Protein 9BE2 (pdb70)

Secondary structure (DSSP, 8-state):
---EEEEEEEEEEEESSSS-EEE---SSPPP--HHHHHHHHHHHHHHHHS----EEE-TT-TTHHHHHHHTTTSS-HHHHHHHHHHHHHHHHTTSSS---EEEEEEEEEETTEEEEEEEEEEEEEE----SSS----EEEE--SS---EEEEEHHHHTT-SS-S-SEEEPPPSS-TTHHHHHHHHHTEEE---HHHHHHHHHHHHHHHHTTTT--HHHHHHHHHHHHHHHHHHHTTT--EEHHHHHHTT-SSSSS-HHHHHHTTT----SEE---HHHHHTTTB--EEETTEEE--BGGGBTTTEEEETTTTEEEE-S--HHHHHHHHHHHTT--

Sequence (335 aa):
MSLDINQIALHQLIKRDEQNLELVLRDSLLEPTETVVEMVAELHRVYSAKNKAYGLFSEESELAQTLRLQRQGEEDFLAFSRAATGRLRDELAKYPFADGGFVLFCHYRYLAVEYLLVAVLSNLSSMRVNENLDINPTHYLDINHADIVARIDLTEWETNPESTRYLTFLKGRVGRKVADFFMDFLGASEGLNAKAQNRGLLQAVDDFTAEAQLDKAERQNVRQQVYSYCNEQLQAGEEIELKSLSKELAGVSEVSFTEFAAEKGYELEESFPADRSTLRQLTKFAGSGGGLTINFDAMLLGERIFWDPATDTLTIKGTPPNLRDQLQRRTSGGN

InterPro domains:
  IPR007358 Nucleoid-associated protein NdpA [MF_00730] (3-330)
  IPR007358 Nucleoid-associated protein NdpA [NF001557] (1-332)
  IPR007358 Nucleoid-associated protein NdpA [PF04245] (10-324)
  IPR007358 Nucleoid-associated protein NdpA [PTHR38772] (1-331)

Nearest PDB structures (foldseek):
  9be2-assembly1_A-2  TM=1.003E+00  e=6.200E-65  Escherichia coli
  6z4e-assembly1_A  TM=2.410E-01  e=1.766E+00  Escherichia coli
  8t85-assembly1_A  TM=1.966E-01  e=9.026E-01  Escherichia coli
  6od1-assembly1_A  TM=2.017E-01  e=2.335E+00  Escherichia coli 907672
  9fs5-assembly1_A  TM=1.551E-01  e=6.757E+00  Escherichia coli

Structure (mmCIF, N/CA/C/O backbone):
data_9BE2
#
_entry.id   9BE2
#
_cell.length_a   85.124
_cell.length_b   85.124
_cell.length_c   113.797
_cell.angle_alpha   90.00
_cell.angle_beta   90.00
_cell.angle_gamma   90.00
#
_symmetry.space_group_name_H-M   'P 43 2 2'
#
loop_
_atom_site.group_PDB
_atom_site.id
_atom_site.type_symbol
_atom_site.label_atom_id
_atom_site.label_alt_id
_atom_site.label_comp_id
_atom_site.label_asym_id
_atom_site.label_entity_id
_atom_site.label_seq_id
_atom_site.pdbx_PDB_ins_code
_atom_site.Cartn_x
_atom_site.Cartn_y
_atom_site.Cartn_z
_atom_site.occupancy
_atom_site.B_iso_or_equiv
_atom_site.auth_seq_id
_atom_site.auth_comp_id
_atom_site.auth_asym_id
_atom_site.auth_atom_id
_atom_site.pdbx_PDB_model_num
ATOM 1 N N . MET A 1 4 ? -30.480 38.926 20.505 1.00 118.09 1 MET A N 1
ATOM 2 C CA . MET A 1 4 ? -30.003 37.566 20.203 1.00 122.95 1 MET A CA 1
ATOM 3 C C . MET A 1 4 ? -28.634 37.200 20.827 1.00 131.86 1 MET A C 1
ATOM 4 O O . MET A 1 4 ? -28.080 37.946 21.636 1.00 130.13 1 MET A O 1
ATOM 6 N N . SER A 1 5 ? -28.092 36.043 20.423 1.00 133.06 2 SER A N 1
ATOM 7 C CA . SER A 1 5 ? -26.808 35.530 20.896 1.00 127.09 2 SER A CA 1
ATOM 8 C C . SER A 1 5 ? -25.765 35.493 19.779 1.00 126.05 2 SER A C 1
ATOM 9 O O . SER A 1 5 ? -24.853 34.660 19.803 1.00 121.82 2 SER A O 1
ATOM 12 N N . LEU A 1 6 ? -25.871 36.394 18.789 1.00 121.68 3 LEU A N 1
ATOM 13 C CA . LEU A 1 6 ? -24.935 36.441 17.667 1.00 114.50 3 LEU A CA 1
ATOM 14 C C . LEU A 1 6 ? -24.503 37.884 17.426 1.00 115.55 3 LEU A C 1
ATOM 15 O O . LEU A 1 6 ? -25.274 38.812 17.677 1.00 121.83 3 LEU A O 1
ATOM 20 N N . ASP A 1 7 ? -23.262 38.082 16.955 1.00 113.72 4 ASP A N 1
ATOM 21 C CA . ASP A 1 7 ? -22.734 39.423 16.697 1.00 115.20 4 ASP A CA 1
ATOM 22 C C . ASP A 1 7 ? -22.265 39.524 15.249 1.00 112.51 4 ASP A C 1
ATOM 23 O O . ASP A 1 7 ? -21.585 38.632 14.735 1.00 111.12 4 ASP A O 1
ATOM 28 N N . ILE A 1 8 ? -22.609 40.633 14.610 1.00 111.88 5 ILE A N 1
ATOM 29 C CA . ILE A 1 8 ? -22.375 40.849 13.190 1.00 112.09 5 ILE A CA 1
ATOM 30 C C . ILE A 1 8 ? -21.138 41.729 13.055 1.00 117.25 5 ILE A C 1
ATOM 31 O O . ILE A 1 8 ? -21.222 42.954 13.172 1.00 117.79 5 ILE A O 1
ATOM 36 N N . ASN A 1 9 ? -19.991 41.117 12.758 1.00 123.94 6 ASN A N 1
ATOM 37 C CA . ASN A 1 9 ? -18.746 41.863 12.588 1.00 125.21 6 ASN A CA 1
ATOM 38 C C . ASN A 1 9 ? -18.824 42.934 11.517 1.00 127.27 6 ASN A C 1
ATOM 39 O O . ASN A 1 9 ? -18.628 44.121 11.802 1.00 137.12 6 ASN A O 1
ATOM 44 N N . GLN A 1 10 ? -18.994 42.470 10.276 1.00 122.88 7 GLN A N 1
ATOM 45 C CA . GLN A 1 10 ? -19.049 43.329 9.067 1.00 120.83 7 GLN A CA 1
ATOM 46 C C . GLN A 1 10 ? -20.128 42.762 8.145 1.00 123.26 7 GLN A C 1
ATOM 47 O O . GLN A 1 10 ? -20.385 41.564 8.222 1.00 123.86 7 GLN A O 1
ATOM 53 N N . ILE A 1 11 ? -20.700 43.593 7.282 1.00 126.06 8 ILE A N 1
ATOM 54 C CA . ILE A 1 11 ? -21.777 43.164 6.382 1.00 121.96 8 ILE A CA 1
ATOM 55 C C . ILE A 1 11 ? -21.712 43.979 5.089 1.00 121.97 8 ILE A C 1
ATOM 56 O O . ILE A 1 11 ? -21.538 45.204 5.117 1.00 125.16 8 ILE A O 1
ATOM 61 N N . ALA A 1 12 ? -21.833 43.293 3.950 1.00 118.78 9 ALA A N 1
ATOM 62 C CA . ALA A 1 12 ? -21.797 43.948 2.649 1.00 123.07 9 ALA A CA 1
ATOM 63 C C . ALA A 1 12 ? -22.909 43.440 1.744 1.00 123.46 9 ALA A C 1
ATOM 64 O O . ALA A 1 12 ? -23.412 42.320 1.897 1.00 119.74 9 ALA A O 1
ATOM 66 N N . LEU A 1 13 ? -23.240 44.248 0.737 1.00 130.10 10 LEU A N 1
ATOM 67 C CA . LEU A 1 13 ? -24.329 43.854 -0.143 1.00 125.90 10 LEU A CA 1
ATOM 68 C C . LEU A 1 13 ? -24.051 44.323 -1.560 1.00 127.09 10 LEU A C 1
ATOM 69 O O . LEU A 1 13 ? -23.802 45.509 -1.802 1.00 131.22 10 LEU A O 1
ATOM 74 N N . HIS A 1 14 ? -24.088 43.386 -2.489 1.00 121.89 11 HIS A N 1
ATOM 75 C CA . HIS A 1 14 ? -23.885 43.747 -3.872 1.00 126.77 11 HIS A CA 1
ATOM 76 C C . HIS A 1 14 ? -24.957 43.016 -4.682 1.00 125.45 11 HIS A C 1
ATOM 77 O O . HIS A 1 14 ? -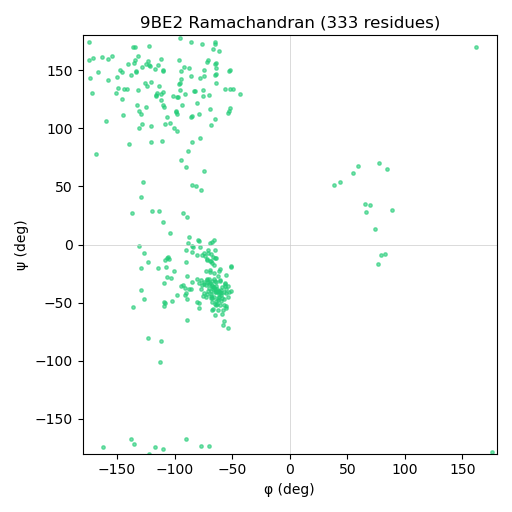25.545 42.026 -4.215 1.00 119.73 11 HIS A O 1
ATOM 84 N N . GLN A 1 15 ? -25.266 43.570 -5.873 1.00 123.07 12 GLN A N 1
ATOM 85 C CA . GLN A 1 15 ? -26.321 43.077 -6.758 1.00 117.86 12 GLN A CA 1
ATOM 86 C C . GLN A 1 15 ? -25.723 42.683 -8.101 1.00 122.84 12 GLN A C 1
ATOM 87 O O . GLN A 1 15 ? -24.852 43.383 -8.632 1.00 123.93 12 GLN A O 1
ATOM 93 N N . LEU A 1 16 ? -26.210 41.571 -8.655 1.00 124.27 13 LEU A N 1
ATOM 94 C CA . LEU A 1 16 ? -26.010 41.208 -10.054 1.00 123.86 13 LEU A CA 1
ATOM 95 C C . LEU A 1 16 ? -27.355 41.248 -10.778 1.00 126.48 13 LEU A C 1
ATOM 96 O O . LEU A 1 16 ? -28.368 40.776 -10.245 1.00 123.21 13 LEU A O 1
ATOM 101 N N . ILE A 1 17 ? -27.369 41.819 -11.982 1.00 130.99 14 ILE A N 1
ATOM 102 C CA . ILE A 1 17 ? -28.577 41.907 -12.797 1.00 133.82 14 ILE A CA 1
ATOM 103 C C . ILE A 1 17 ? -28.224 41.484 -14.215 1.00 132.09 14 ILE A C 1
ATOM 104 O O . ILE A 1 17 ? -27.082 41.633 -14.656 1.00 133.42 14 ILE A O 1
ATOM 109 N N . LYS A 1 18 ? -29.186 40.902 -14.917 1.00 130.62 15 LYS A N 1
ATOM 110 C CA . LYS A 1 18 ? -28.955 40.517 -16.299 1.00 137.85 15 LYS A CA 1
ATOM 111 C C . LYS A 1 18 ? -29.754 41.414 -17.222 1.00 141.88 15 LYS A C 1
ATOM 112 O O . LYS A 1 18 ? -30.940 41.656 -16.992 1.00 142.04 15 LYS A O 1
ATOM 114 N N . ARG A 1 19 ? -29.080 41.934 -18.235 1.00 141.45 16 ARG A N 1
ATOM 115 C CA . ARG A 1 19 ? -29.728 42.733 -19.263 1.00 147.04 16 ARG A CA 1
ATOM 116 C C . ARG A 1 19 ? -30.225 41.877 -20.413 1.00 150.79 16 ARG A C 1
ATOM 117 O O . ARG A 1 19 ? -31.359 42.046 -20.857 1.00 148.39 16 ARG A O 1
ATOM 125 N N . ASP A 1 20 ? -29.400 40.966 -20.906 1.00 151.32 17 ASP A N 1
ATOM 126 C CA . ASP A 1 20 ? -29.864 40.116 -21.975 1.00 150.68 17 ASP A CA 1
ATOM 127 C C . ASP A 1 20 ? -29.722 38.662 -21.538 1.00 149.67 17 ASP A C 1
ATOM 128 O O . ASP A 1 20 ? -30.698 38.065 -21.107 1.00 152.55 17 ASP A O 1
ATOM 133 N N . GLU A 1 21 ? -28.539 38.051 -21.619 1.00 154.92 18 GLU A N 1
ATOM 134 C CA . GLU A 1 21 ? -28.280 36.679 -21.159 1.00 155.45 18 GLU A CA 1
ATOM 135 C C . GLU A 1 21 ? -26.987 36.520 -20.376 1.00 156.67 18 GLU A C 1
ATOM 136 O O . GLU A 1 21 ? -27.022 35.969 -19.269 1.00 153.27 18 GLU A O 1
ATOM 138 N N . GLN A 1 22 ? -25.871 36.965 -20.960 1.00 158.00 19 GLN A N 1
ATOM 139 C CA . GLN A 1 22 ? -24.561 36.894 -20.336 1.00 157.02 19 GLN A CA 1
ATOM 140 C C . GLN A 1 22 ? -24.125 38.266 -19.805 1.00 157.48 19 GLN A C 1
ATOM 141 O O . GLN A 1 22 ? -22.958 38.447 -19.401 1.00 160.58 19 GLN A O 1
ATOM 147 N N . ASN A 1 23 ? -25.055 39.225 -19.806 1.00 153.81 20 ASN A N 1
ATOM 148 C CA . ASN A 1 23 ? -24.795 40.570 -19.332 1.00 150.01 20 ASN A CA 1
ATOM 149 C C . ASN A 1 23 ? -25.223 40.669 -17.869 1.00 147.80 20 ASN A C 1
ATOM 150 O O . ASN A 1 23 ? -26.270 41.256 -17.527 1.00 147.59 20 ASN A O 1
ATOM 155 N N . LEU A 1 24 ? -24.417 40.037 -17.009 1.00 143.86 21 LEU A N 1
ATOM 156 C CA . LEU A 1 24 ? -24.586 40.160 -15.566 1.00 139.63 21 LEU A CA 1
ATOM 157 C C . LEU A 1 24 ? -23.787 41.378 -15.106 1.00 139.08 21 LEU A C 1
ATOM 158 O O . LEU A 1 24 ? -22.637 41.294 -14.673 1.00 136.78 21 LEU A O 1
ATOM 163 N N . GLU A 1 25 ? -24.396 42.543 -15.290 1.00 138.85 22 GLU A N 1
ATOM 164 C CA . GLU A 1 25 ? -23.775 43.780 -14.849 1.00 137.33 22 GLU A CA 1
ATOM 165 C C . GLU A 1 25 ? -23.649 43.759 -13.337 1.00 134.99 22 GLU A C 1
ATOM 166 O O . GLU A 1 25 ? -24.561 43.314 -12.632 1.00 133.69 22 GLU A O 1
ATOM 168 N N . LEU A 1 26 ? -22.510 44.226 -12.835 1.00 135.49 23 LEU A N 1
ATOM 169 C CA . LEU A 1 26 ? -22.281 44.247 -11.397 1.00 133.84 23 LEU A CA 1
ATOM 170 C C . LEU A 1 26 ? -22.724 45.586 -10.818 1.00 134.32 23 LEU A C 1
ATOM 171 O O . LEU A 1 26 ? -22.800 46.598 -11.515 1.00 138.12 23 LEU A O 1
ATOM 176 N N . VAL A 1 27 ? -23.100 45.565 -9.550 1.00 131.91 24 VAL A N 1
ATOM 177 C CA . VAL A 1 27 ? -23.669 46.749 -8.909 1.00 133.96 24 VAL A CA 1
ATOM 178 C C . VAL A 1 27 ? -22.944 47.050 -7.575 1.00 137.73 24 VAL A C 1
ATOM 179 O O . VAL A 1 27 ? -23.584 47.339 -6.555 1.00 135.85 24 VAL A O 1
ATOM 183 N N . LEU A 1 28 ? -21.606 46.906 -7.569 1.00 135.40 25 LEU A N 1
ATOM 184 C CA . LEU A 1 28 ? -20.732 47.046 -6.395 1.00 135.84 25 LEU A CA 1
ATOM 185 C C . LEU A 1 28 ? -21.052 48.244 -5.494 1.00 139.46 25 LEU A C 1
ATOM 186 O O . LEU A 1 28 ? -21.077 49.399 -5.939 1.00 141.66 25 LEU A O 1
ATOM 191 N N . ARG A 1 29 ? -21.180 47.945 -4.190 1.00 146.28 26 ARG A N 1
ATOM 192 C CA . ARG A 1 29 ? -21.706 48.868 -3.184 1.00 140.10 26 ARG A CA 1
ATOM 193 C C . ARG A 1 29 ? -20.704 49.943 -2.805 1.00 140.75 26 ARG A C 1
ATOM 194 O O . ARG A 1 29 ? -19.592 49.638 -2.372 1.00 141.35 26 ARG A O 1
ATOM 196 N N . ASP A 1 30 ? -21.148 51.202 -2.871 1.00 145.83 27 ASP A N 1
ATOM 197 C CA . ASP A 1 30 ? -20.266 52.315 -2.560 1.00 150.02 27 ASP A CA 1
ATOM 198 C C . ASP A 1 30 ? -19.752 52.218 -1.122 1.00 149.26 27 ASP A C 1
ATOM 199 O O . ASP A 1 30 ? -18.705 52.801 -0.804 1.00 152.64 27 ASP A O 1
ATOM 204 N N . SER A 1 31 ? -20.458 51.475 -0.252 1.00 147.28 28 SER A N 1
ATOM 205 C CA . SER A 1 31 ? -20.061 51.280 1.142 1.00 143.00 28 SER A CA 1
ATOM 206 C C . SER A 1 31 ? -20.437 49.881 1.606 1.00 137.87 28 SER A C 1
ATOM 207 O O . SER A 1 31 ? -21.466 49.331 1.194 1.00 134.86 28 SER A O 1
ATOM 210 N N . LEU A 1 32 ? -19.628 49.342 2.523 1.00 137.16 29 LEU A N 1
ATOM 211 C CA . LEU A 1 32 ? -20.091 48.223 3.338 1.00 133.69 29 LEU A CA 1
ATOM 212 C C . LEU A 1 32 ? -21.416 48.605 3.970 1.00 132.39 29 LEU A C 1
ATOM 213 O O . LEU A 1 32 ? -21.488 49.561 4.744 1.00 134.06 29 LEU A O 1
ATOM 218 N N . LEU A 1 33 ? -22.462 47.873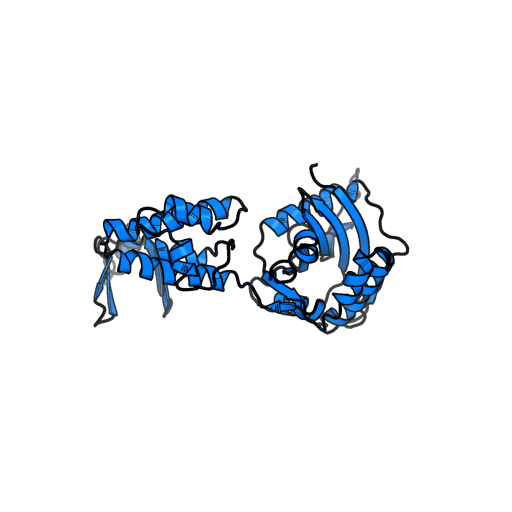 3.630 1.00 133.60 30 LEU A N 1
ATOM 219 C CA . LEU A 1 33 ? -23.725 48.024 4.322 1.00 129.80 30 LEU A CA 1
ATOM 220 C C . LEU A 1 33 ? -23.497 47.985 5.817 1.00 126.65 30 LEU A C 1
ATOM 221 O O . LEU A 1 33 ? -22.745 47.141 6.304 1.00 125.17 30 LEU A O 1
ATOM 226 N N . GLU A 1 34 ? -24.105 48.928 6.542 1.00 131.56 31 GLU A N 1
ATOM 227 C CA . GLU A 1 34 ? -23.893 48.955 7.984 1.00 136.06 31 GLU A CA 1
ATOM 228 C C . GLU A 1 34 ? -24.617 47.780 8.637 1.00 128.74 31 GLU A C 1
ATOM 229 O O . GLU A 1 34 ? -25.546 47.215 8.051 1.00 127.38 31 GLU A O 1
ATOM 235 N N . PRO A 1 35 ? -24.180 47.370 9.842 1.00 124.32 32 PRO A N 1
ATOM 236 C CA . PRO A 1 35 ? -24.906 46.317 10.573 1.00 125.94 32 PRO A CA 1
ATOM 237 C C . PRO A 1 35 ? -26.218 46.804 11.184 1.00 125.14 32 PRO A C 1
ATOM 238 O O . PRO A 1 35 ? -26.386 46.767 12.406 1.00 122.04 32 PRO A O 1
ATOM 242 N N . THR A 1 36 ? -27.167 47.215 10.345 1.00 125.97 33 THR A N 1
ATOM 243 C CA . THR A 1 36 ? -28.428 47.783 10.794 1.00 124.35 33 THR A CA 1
ATOM 244 C C . THR A 1 36 ? -29.230 46.726 11.559 1.00 119.74 33 THR A C 1
ATOM 245 O O . THR A 1 36 ? -28.806 45.573 11.725 1.00 116.61 33 THR A O 1
ATOM 249 N N . GLU A 1 37 ? -30.355 47.159 12.119 1.00 120.34 34 GLU A N 1
ATOM 250 C CA . GLU A 1 37 ? -31.189 46.222 12.850 1.00 121.02 34 GLU A CA 1
ATOM 251 C C . GLU A 1 37 ? -31.936 45.304 11.911 1.00 118.19 34 GLU A C 1
ATOM 252 O O . GLU A 1 37 ? -32.185 44.142 12.241 1.00 113.80 34 GLU A O 1
ATOM 258 N N . THR A 1 38 ? -32.294 45.815 10.736 1.00 123.98 35 THR A N 1
ATOM 259 C CA . THR A 1 38 ? -33.036 45.032 9.752 1.00 126.75 35 THR A CA 1
ATOM 260 C C . THR A 1 38 ? -32.226 43.863 9.196 1.00 121.63 35 THR A C 1
ATOM 261 O O . THR A 1 38 ? -32.802 42.841 8.798 1.00 121.02 35 THR A O 1
ATOM 265 N N . VAL A 1 39 ? -30.899 44.018 9.135 1.00 121.97 36 VAL A N 1
ATOM 266 C CA . VAL A 1 39 ? -29.967 42.947 8.783 1.00 114.67 36 VAL A CA 1
ATOM 267 C C . VAL A 1 39 ? -29.982 41.846 9.832 1.00 115.47 36 VAL A C 1
ATOM 268 O O . VAL A 1 39 ? -29.740 40.668 9.515 1.00 110.38 36 VAL A O 1
ATOM 272 N N . VAL A 1 40 ? -30.237 42.204 11.095 1.00 114.92 37 VAL A N 1
ATOM 273 C CA . VAL A 1 40 ? -30.041 41.252 12.177 1.00 111.85 37 VAL A CA 1
ATOM 274 C C . VAL A 1 40 ? -30.890 40.010 11.938 1.00 117.62 37 VAL A C 1
ATOM 275 O O . VAL A 1 40 ? -30.377 38.948 11.558 1.00 119.36 37 VAL A O 1
ATOM 279 N N . GLU A 1 41 ? -32.213 40.159 12.040 1.00 118.13 38 GLU A N 1
ATOM 280 C CA . GLU A 1 41 ? -33.096 39.002 11.926 1.00 118.78 38 GLU A CA 1
ATOM 281 C C . GLU A 1 41 ? -32.993 38.320 10.565 1.00 116.74 38 GLU A C 1
ATOM 282 O O . GLU A 1 41 ? -33.337 37.138 10.452 1.00 117.66 38 GLU A O 1
ATOM 288 N N . MET A 1 42 ? -32.543 39.032 9.529 1.00 115.23 39 MET A N 1
ATOM 289 C CA . MET A 1 42 ? -32.282 38.391 8.242 1.00 114.15 39 MET A CA 1
ATOM 290 C C . MET A 1 42 ? -31.155 37.372 8.328 1.00 111.92 39 MET A C 1
ATOM 291 O O . MET A 1 42 ? -31.344 36.200 7.982 1.00 113.56 39 MET A O 1
ATOM 296 N N . VAL A 1 43 ? -29.950 37.824 8.704 1.00 108.46 40 VAL A N 1
ATOM 297 C CA . VAL A 1 43 ? -28.799 36.920 8.807 1.00 107.76 40 VAL A CA 1
ATOM 298 C C . VAL A 1 43 ? -29.016 35.876 9.894 1.00 108.02 40 VAL A C 1
ATOM 299 O O . VAL A 1 43 ? -28.525 34.738 9.788 1.00 108.07 40 VAL A O 1
ATOM 303 N N . ALA A 1 44 ? -29.739 36.243 10.955 1.00 105.41 41 ALA A N 1
ATOM 304 C CA . ALA A 1 44 ? -30.095 35.280 11.990 1.00 108.21 41 ALA A CA 1
ATOM 305 C C . ALA A 1 44 ? -30.917 34.130 11.417 1.00 112.41 41 ALA A C 1
ATOM 306 O O . ALA A 1 44 ? -30.718 32.963 11.784 1.00 111.63 41 ALA A O 1
ATOM 308 N N . GLU A 1 45 ? -31.874 34.441 10.531 1.00 113.42 42 GLU A N 1
ATOM 309 C CA . GLU A 1 45 ? -32.647 33.370 9.907 1.00 112.91 42 GLU A CA 1
ATOM 310 C C . GLU A 1 45 ? -31.792 32.543 8.950 1.00 110.53 42 GLU A C 1
ATOM 311 O O . GLU A 1 45 ? -31.971 31.320 8.856 1.00 113.43 42 GLU A O 1
ATOM 317 N N . LEU A 1 46 ? -30.826 33.183 8.284 1.00 104.84 43 LEU A N 1
ATOM 318 C CA . LEU A 1 46 ? -29.897 32.468 7.414 1.00 102.74 43 LEU A CA 1
ATOM 319 C C . LEU A 1 46 ? -29.100 31.402 8.165 1.00 102.81 43 LEU A C 1
ATOM 320 O O . LEU A 1 46 ? -29.027 30.245 7.729 1.00 102.70 43 LEU A O 1
ATOM 325 N N . HIS A 1 47 ? -28.530 31.757 9.309 1.00 105.18 44 HIS A N 1
ATOM 326 C CA . HIS A 1 47 ? -27.706 30.811 10.048 1.00 106.58 44 HIS A CA 1
ATOM 327 C C . HIS A 1 47 ? -28.502 29.639 10.616 1.00 104.62 44 HIS A C 1
ATOM 328 O O . HIS A 1 47 ? -27.977 28.517 10.667 1.00 102.98 44 HIS A O 1
ATOM 335 N N . ARG A 1 48 ? -29.743 29.860 11.053 1.00 101.93 45 ARG A N 1
ATOM 336 C CA . ARG A 1 48 ? -30.535 28.730 11.521 1.00 105.37 45 ARG A CA 1
ATOM 337 C C . ARG A 1 48 ? -30.744 27.745 10.385 1.00 106.02 45 ARG A C 1
ATOM 338 O O . ARG A 1 48 ? -30.496 26.534 10.519 1.00 103.96 45 ARG A O 1
ATOM 346 N N . VAL A 1 49 ? -31.138 28.275 9.230 1.00 106.87 46 VAL A N 1
ATOM 347 C CA . VAL A 1 49 ? -31.587 27.432 8.139 1.00 106.56 46 VAL A CA 1
ATOM 348 C C . VAL A 1 49 ? -30.430 26.625 7.586 1.00 105.74 46 VAL A C 1
ATOM 349 O O . VAL A 1 49 ? -30.559 25.418 7.332 1.00 107.06 46 VAL A O 1
ATOM 353 N N . TYR A 1 50 ? -29.278 27.277 7.388 1.00 103.37 47 TYR A N 1
ATOM 354 C CA . TYR A 1 50 ? -28.108 26.538 6.944 1.00 101.11 47 TYR A CA 1
ATOM 355 C C . TYR A 1 50 ? -27.753 25.444 7.957 1.00 107.36 47 TYR A C 1
ATOM 356 O O . TYR A 1 50 ? -27.508 24.283 7.586 1.00 105.29 47 TYR A O 1
ATOM 365 N N . SER A 1 51 ? -27.790 25.781 9.251 1.00 105.95 48 SER A N 1
ATOM 366 C CA . SER A 1 51 ? -27.361 24.856 10.286 1.00 103.39 48 SER A CA 1
ATOM 367 C C . SER A 1 51 ? -28.274 23.655 10.396 1.00 104.84 48 SER A C 1
ATOM 368 O O . SER A 1 51 ? -27.931 22.700 11.100 1.00 111.99 48 SER A O 1
ATOM 371 N N . ALA A 1 52 ? -29.420 23.687 9.726 1.00 104.18 49 ALA A N 1
ATOM 372 C CA . ALA A 1 52 ? -30.225 22.489 9.559 1.00 109.59 49 ALA A CA 1
ATOM 373 C C . ALA A 1 52 ? -29.875 21.722 8.278 1.00 110.27 49 ALA A C 1
ATOM 374 O O . ALA A 1 52 ? -29.733 20.492 8.318 1.00 107.78 49 ALA A O 1
ATOM 376 N N . LYS A 1 53 ? -29.688 22.425 7.154 1.00 110.15 50 LYS A N 1
ATOM 377 C CA . LYS A 1 53 ? -29.539 21.786 5.847 1.00 108.25 50 LYS A CA 1
ATOM 378 C C . LYS A 1 53 ? -28.285 20.923 5.751 1.00 110.86 50 LYS A C 1
ATOM 379 O O . LYS A 1 53 ? -27.270 21.174 6.410 1.00 114.23 50 LYS A O 1
ATOM 385 N N . ASN A 1 54 ? -28.357 19.899 4.893 1.00 105.03 51 ASN A N 1
ATOM 386 C CA . ASN A 1 54 ? -27.161 19.098 4.650 1.00 104.55 51 ASN A CA 1
ATOM 387 C C . ASN A 1 54 ? -26.088 19.955 3.998 1.00 105.33 51 ASN A C 1
ATOM 388 O O . ASN A 1 54 ? -26.368 21.000 3.402 1.00 106.79 51 ASN A O 1
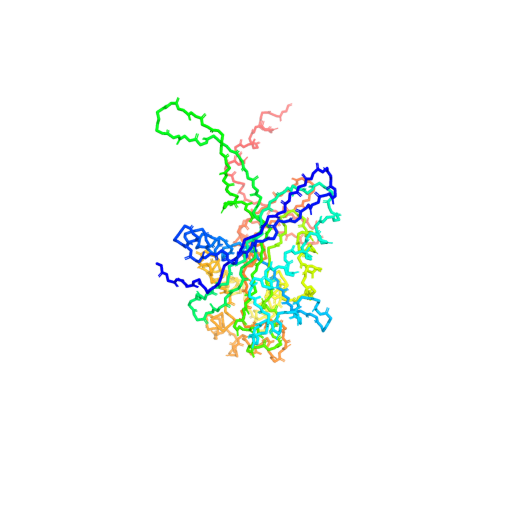ATOM 393 N N . LYS A 1 55 ? -24.832 19.546 4.155 1.00 104.10 52 LYS A N 1
ATOM 394 C CA . LYS A 1 55 ? -23.745 20.403 3.674 1.00 104.30 52 LYS A CA 1
ATOM 395 C C . LYS A 1 55 ? -22.709 19.547 2.928 1.00 103.27 52 LYS A C 1
ATOM 396 O O . LYS A 1 55 ? -22.901 18.348 2.683 1.00 102.10 52 LYS A O 1
ATOM 402 N N . ALA A 1 56 ? -21.584 20.168 2.587 1.00 104.58 53 ALA A N 1
ATOM 403 C CA . ALA A 1 56 ? -20.449 19.450 2.029 1.00 105.94 53 ALA A CA 1
ATOM 404 C C . ALA A 1 56 ? -19.173 19.957 2.703 1.00 106.94 53 ALA A C 1
ATOM 405 O O . ALA A 1 56 ? -19.191 20.940 3.464 1.00 102.21 53 ALA A O 1
ATOM 407 N N . TYR A 1 57 ? -18.058 19.252 2.450 1.00 106.89 54 TYR A N 1
ATOM 408 C CA . TYR A 1 57 ? -16.860 19.540 3.212 1.00 108.58 54 TYR A CA 1
ATOM 409 C C . TYR A 1 57 ? -15.629 19.310 2.358 1.00 115.97 54 TYR A C 1
ATOM 410 O O . TYR A 1 57 ? -15.597 18.457 1.471 1.00 119.73 54 TYR A O 1
ATOM 419 N N . GLY A 1 58 ? -14.606 20.083 2.673 1.00 127.90 55 GLY A N 1
ATOM 420 C CA . GLY A 1 58 ? -13.358 20.026 1.953 1.00 130.04 55 GLY A CA 1
ATOM 421 C C . GLY A 1 58 ? -12.437 21.095 2.482 1.00 130.07 55 GLY A C 1
ATOM 422 O O . GLY A 1 58 ? -12.776 21.827 3.413 1.00 128.73 55 GLY A O 1
ATOM 423 N N . LEU A 1 59 ? -11.263 21.171 1.876 1.00 127.28 56 LEU A N 1
ATOM 424 C CA . LEU A 1 59 ? -10.273 22.173 2.215 1.00 126.84 56 LEU A CA 1
ATOM 425 C C . LEU A 1 59 ? -9.791 22.802 0.922 1.00 131.60 56 LEU A C 1
ATOM 426 O O . LEU A 1 59 ? -9.994 22.251 -0.162 1.00 134.65 56 LEU A O 1
ATOM 431 N N . PHE A 1 60 ? -9.175 23.978 1.044 1.00 131.92 57 PHE A N 1
ATOM 432 C CA . PHE A 1 60 ? -8.744 24.766 -0.111 1.00 130.83 57 PHE A CA 1
ATOM 433 C C . PHE A 1 60 ? -7.571 24.094 -0.832 1.00 137.25 57 PHE A C 1
ATOM 434 O O . PHE A 1 60 ? -7.161 22.975 -0.514 1.00 141.03 57 PHE A O 1
ATOM 442 N N . SER A 1 61 ? -7.014 24.808 -1.812 1.00 145.08 58 SER A N 1
ATOM 443 C CA . SER A 1 61 ? -5.854 24.360 -2.572 1.00 149.37 58 SER A CA 1
ATOM 444 C C . SER A 1 61 ? -4.706 25.363 -2.481 1.00 149.18 58 SER A C 1
ATOM 445 O O . SER A 1 61 ? -4.908 26.558 -2.251 1.00 147.90 58 SER A O 1
ATOM 448 N N . GLU A 1 62 ? -3.488 24.863 -2.731 1.00 152.68 59 GLU A N 1
ATOM 449 C CA . GLU A 1 62 ? -2.315 25.733 -2.757 1.00 156.52 59 GLU A CA 1
ATOM 450 C C . GLU A 1 62 ? -2.522 26.856 -3.760 1.00 155.09 59 GLU A C 1
ATOM 451 O O . GLU A 1 62 ? -2.085 27.993 -3.538 1.00 157.42 59 GLU A O 1
ATOM 453 N N . GLU A 1 63 ? -3.249 26.551 -4.835 1.00 152.28 60 GLU A N 1
ATOM 454 C CA . GLU A 1 63 ? -3.662 27.489 -5.869 1.00 156.58 60 GLU A CA 1
ATOM 455 C C . GLU A 1 63 ? -5.035 28.082 -5.585 1.00 151.66 60 GLU A C 1
ATOM 456 O O . GLU A 1 63 ? -5.758 28.443 -6.514 1.00 153.60 60 GLU A O 1
ATOM 458 N N . SER A 1 64 ? -5.435 28.160 -4.333 1.00 147.40 61 SER A N 1
ATOM 459 C CA . SER A 1 64 ? -6.790 28.606 -4.046 1.00 143.91 61 SER A CA 1
ATOM 460 C C . SER A 1 64 ? -6.886 30.073 -4.415 1.00 148.30 61 SER A C 1
ATOM 461 O O . SER A 1 64 ? -6.380 30.932 -3.690 1.00 149.14 61 SER A O 1
ATOM 464 N N . GLU A 1 65 ? -7.512 30.366 -5.563 1.00 148.22 62 GLU A N 1
ATOM 465 C CA . GLU A 1 65 ? -7.528 31.734 -6.079 1.00 147.55 62 GLU A CA 1
ATOM 466 C C . GLU A 1 65 ? -8.403 32.665 -5.265 1.00 143.70 62 GLU A C 1
ATOM 467 O O . GLU A 1 65 ? -8.418 33.878 -5.526 1.00 140.79 62 GLU A O 1
ATOM 473 N N . LEU A 1 66 ? -9.110 32.166 -4.265 1.00 140.41 63 LEU A N 1
ATOM 474 C CA . LEU A 1 66 ? -9.775 33.103 -3.394 1.00 138.16 63 LEU A CA 1
ATOM 475 C C . LEU A 1 66 ? -9.194 33.052 -1.991 1.00 135.42 63 LEU A C 1
ATOM 476 O O . LEU A 1 66 ? -9.294 34.042 -1.253 1.00 131.96 63 LEU A O 1
ATOM 481 N N . ALA A 1 67 ? -8.520 31.953 -1.640 1.00 131.72 64 ALA A N 1
ATOM 482 C CA . ALA A 1 67 ? -7.957 31.814 -0.305 1.00 132.13 64 ALA A CA 1
ATOM 483 C C . ALA A 1 67 ? -6.892 32.852 -0.045 1.00 138.17 64 ALA A C 1
ATOM 484 O O . ALA A 1 67 ? -6.943 33.561 0.964 1.00 141.14 64 ALA A O 1
ATOM 486 N N . GLN A 1 68 ? -5.921 32.962 -0.946 1.00 142.65 65 GLN A N 1
ATOM 487 C CA . GLN A 1 68 ? -4.816 33.870 -0.688 1.00 146.22 65 GLN A CA 1
ATOM 488 C C . GLN A 1 68 ? -5.221 35.335 -0.867 1.00 145.20 65 GLN A C 1
ATOM 489 O O . GLN A 1 68 ? -4.446 36.225 -0.495 1.00 149.55 65 GLN A O 1
ATOM 495 N N . THR A 1 69 ? -6.436 35.605 -1.370 1.00 141.02 66 THR A N 1
ATOM 496 C CA . THR A 1 69 ? -6.998 36.954 -1.323 1.00 141.60 66 THR A CA 1
ATOM 497 C C . THR A 1 69 ? -7.601 37.260 0.050 1.00 148.38 66 THR A C 1
ATOM 498 O O . THR A 1 69 ? -7.632 38.426 0.469 1.00 148.71 66 THR A O 1
ATOM 502 N N . LEU A 1 70 ? -8.101 36.222 0.750 1.00 148.39 67 LEU A N 1
ATOM 503 C CA . LEU A 1 70 ? -8.576 36.308 2.134 1.00 143.35 67 LEU A CA 1
ATOM 504 C C . LEU A 1 70 ? -7.467 36.088 3.164 1.00 145.03 67 LEU A C 1
ATOM 505 O O . LEU A 1 70 ? -7.462 36.763 4.204 1.00 141.90 67 LEU A O 1
ATOM 510 N N . ARG A 1 71 ? -6.529 35.161 2.895 1.00 146.85 68 ARG A N 1
ATOM 511 C CA . ARG A 1 71 ? -5.376 34.938 3.763 1.00 144.97 68 ARG A CA 1
ATOM 512 C C . ARG A 1 71 ? -4.651 36.241 4.062 1.00 150.70 68 ARG A C 1
ATOM 513 O O . ARG A 1 71 ? -3.895 36.310 5.035 1.00 153.63 68 ARG A O 1
ATOM 521 N N . LEU A 1 72 ? -4.871 37.273 3.247 1.00 152.02 69 LEU A N 1
ATOM 522 C CA . LEU A 1 72 ? -4.356 38.619 3.464 1.00 158.69 69 LEU A CA 1
ATOM 523 C C . LEU A 1 72 ? -5.418 39.580 4.000 1.00 155.63 69 LEU A C 1
ATOM 524 O O . LEU A 1 72 ? -5.083 40.519 4.736 1.00 153.57 69 LEU A O 1
ATOM 529 N N . GLN A 1 73 ? -6.694 39.353 3.665 1.00 149.76 70 GLN A N 1
ATOM 530 C CA . GLN A 1 73 ? -7.774 40.162 4.223 1.00 148.10 70 GLN A CA 1
ATOM 531 C C . GLN A 1 73 ? -7.867 39.971 5.737 1.00 148.08 70 GLN A C 1
ATOM 532 O O . GLN A 1 73 ? -8.034 40.942 6.492 1.00 145.75 70 GLN A O 1
ATOM 538 N N . ARG A 1 74 ? -7.713 38.727 6.201 1.00 146.48 71 ARG A N 1
ATOM 539 C CA . ARG A 1 74 ? -7.783 38.416 7.624 1.00 146.22 71 ARG A CA 1
ATOM 540 C C . ARG A 1 74 ? -6.622 39.009 8.409 1.00 145.37 71 ARG A C 1
ATOM 541 O O . ARG A 1 74 ? -6.681 39.054 9.646 1.00 145.38 71 ARG A O 1
ATOM 549 N N . GLN A 1 75 ? -5.563 39.424 7.715 1.00 149.66 72 GLN A N 1
ATOM 550 C CA . GLN A 1 75 ? -4.423 40.092 8.322 1.00 157.36 72 GLN A CA 1
ATOM 551 C C . GLN A 1 75 ? -4.646 41.590 8.469 1.00 161.43 72 GLN A C 1
ATOM 552 O O . GLN A 1 75 ? -3.797 42.272 9.057 1.00 167.47 72 GLN A O 1
ATOM 558 N N . GLY A 1 76 ? -5.745 42.113 7.925 1.00 157.68 73 GLY A N 1
ATOM 559 C CA . GLY A 1 76 ? -6.042 43.523 8.021 1.00 157.91 73 GLY A CA 1
ATOM 560 C C . GLY A 1 76 ? -5.467 44.359 6.908 1.00 158.86 73 GLY A C 1
ATOM 561 O O . GLY A 1 76 ? -5.138 45.528 7.138 1.00 162.84 73 GLY A O 1
ATOM 562 N N . GLU A 1 77 ? -5.313 43.786 5.711 1.00 160.60 74 GLU A N 1
ATOM 563 C CA . GLU A 1 77 ? -4.751 44.446 4.526 1.00 168.88 74 GLU A CA 1
ATOM 564 C C . GLU A 1 77 ? -5.810 44.877 3.513 1.00 161.11 74 GLU A C 1
ATOM 565 O O . GLU A 1 77 ? -5.785 46.019 3.031 1.00 163.48 74 GLU A O 1
ATOM 571 N N . GLU A 1 78 ? -6.720 43.974 3.162 1.00 155.31 75 GLU A N 1
ATOM 572 C CA . GLU A 1 78 ? -7.849 44.291 2.304 1.00 153.85 75 GLU A CA 1
ATOM 573 C C . GLU A 1 78 ? -9.045 44.604 3.193 1.00 150.77 75 GLU A C 1
ATOM 574 O O . GLU A 1 78 ? -9.311 43.885 4.167 1.00 146.68 75 GLU A O 1
ATOM 576 N N . ASP A 1 79 ? -9.733 45.700 2.879 1.00 150.05 76 ASP A N 1
ATOM 577 C CA . ASP A 1 79 ? -10.973 46.029 3.564 1.00 147.01 76 ASP A CA 1
ATOM 578 C C . ASP A 1 79 ? -12.039 44.974 3.259 1.00 142.23 76 ASP A C 1
ATOM 579 O O . ASP A 1 79 ? -12.007 44.295 2.220 1.00 140.99 76 ASP A O 1
ATOM 584 N N . PHE A 1 80 ? -13.013 44.851 4.168 1.00 138.26 77 PHE A N 1
ATOM 585 C CA . PHE A 1 80 ? -14.135 43.966 3.883 1.00 133.36 77 PHE A CA 1
ATOM 586 C C . PHE A 1 80 ? -14.842 44.407 2.607 1.00 133.33 77 PHE A C 1
ATOM 587 O O . PHE A 1 80 ? -15.053 43.600 1.696 1.00 131.50 77 PHE A O 1
ATOM 595 N N . LEU A 1 81 ? -15.107 45.709 2.479 1.00 136.14 78 LEU A N 1
ATOM 596 C CA . LEU A 1 81 ? -15.620 46.241 1.225 1.00 137.06 78 LEU A CA 1
ATOM 597 C C . LEU A 1 81 ? -14.667 45.922 0.090 1.00 139.14 78 LEU A C 1
ATOM 598 O O . LEU A 1 81 ? -15.077 45.422 -0.963 1.00 137.60 78 LEU A O 1
ATOM 603 N N . ALA A 1 82 ? -13.374 46.159 0.310 1.00 142.80 79 ALA A N 1
ATOM 604 C CA . ALA A 1 82 ? -12.380 45.832 -0.703 1.00 145.26 79 ALA A CA 1
ATOM 605 C C . ALA A 1 82 ? -12.355 44.333 -0.978 1.00 141.64 79 ALA A C 1
ATOM 606 O O . ALA A 1 82 ? -12.000 43.901 -2.083 1.00 142.44 79 ALA A O 1
ATOM 608 N N . PHE A 1 83 ? -12.739 43.527 0.002 1.00 137.87 80 PHE A N 1
ATOM 609 C CA . PHE A 1 83 ? -12.832 42.098 -0.247 1.00 135.19 80 PHE A CA 1
ATOM 610 C C . PHE A 1 83 ? -14.228 41.648 -0.691 1.00 132.12 80 PHE A C 1
ATOM 611 O O . PHE A 1 83 ? -14.349 40.713 -1.495 1.00 128.14 80 PHE A O 1
ATOM 619 N N . SER A 1 84 ? -15.295 42.271 -0.175 1.00 130.49 81 SER A N 1
ATOM 620 C CA . SER A 1 84 ? -16.622 42.018 -0.721 1.00 125.36 81 SER A CA 1
ATOM 621 C C . SER A 1 84 ? -16.767 42.567 -2.129 1.00 128.11 81 SER A C 1
ATOM 622 O O . SER A 1 84 ? -17.748 42.228 -2.792 1.00 129.23 81 SER A O 1
ATOM 625 N N . ARG A 1 85 ? -15.837 43.425 -2.579 1.00 132.01 82 ARG A N 1
ATOM 626 C CA . ARG A 1 85 ? -15.776 43.851 -3.976 1.00 134.52 82 ARG A CA 1
ATOM 627 C C . ARG A 1 85 ? -15.134 42.795 -4.880 1.00 134.29 82 ARG A C 1
ATOM 628 O O . ARG A 1 85 ? -15.711 42.410 -5.903 1.00 133.09 82 ARG A O 1
ATOM 636 N N . ALA A 1 86 ? -13.916 42.344 -4.537 1.00 135.84 83 ALA A N 1
ATOM 637 C CA . ALA A 1 86 ? -13.202 41.383 -5.384 1.00 136.29 83 ALA A CA 1
ATOM 638 C C . ALA A 1 86 ? -13.849 40.010 -5.359 1.00 133.00 83 ALA A C 1
ATOM 639 O O . ALA A 1 86 ? -13.730 39.253 -6.330 1.00 132.86 83 ALA A O 1
ATOM 641 N N . ALA A 1 87 ? -14.492 39.654 -4.248 1.00 129.47 84 ALA A N 1
ATOM 642 C CA . ALA A 1 87 ? -15.258 38.418 -4.218 1.00 123.18 84 ALA A CA 1
ATOM 643 C C . ALA A 1 87 ? -16.473 38.513 -5.135 1.00 125.31 84 ALA A C 1
ATOM 644 O O . ALA A 1 87 ? -16.666 37.657 -6.000 1.00 126.78 84 ALA A O 1
ATOM 646 N N . THR A 1 88 ? -17.256 39.594 -5.023 1.00 125.79 85 THR A N 1
ATOM 647 C CA . THR A 1 88 ? -18.509 39.697 -5.776 1.00 125.49 85 THR A CA 1
ATOM 648 C C . THR A 1 88 ? -18.279 39.796 -7.292 1.00 126.93 85 THR A C 1
ATOM 649 O O . THR A 1 88 ? -19.066 39.259 -8.083 1.00 123.98 85 THR A O 1
ATOM 653 N N . GLY A 1 89 ? -17.227 40.489 -7.726 1.00 133.84 86 GLY A N 1
ATOM 654 C CA . GLY A 1 89 ? -16.948 40.543 -9.152 1.00 135.03 86 GLY A CA 1
ATOM 655 C C . GLY A 1 89 ? -16.586 39.188 -9.726 1.00 135.39 86 GLY A C 1
ATOM 656 O O . GLY A 1 89 ? -17.176 38.749 -10.715 1.00 138.38 86 GLY A O 1
ATOM 657 N N . ARG A 1 90 ? -15.622 38.490 -9.093 1.00 135.29 87 ARG A N 1
ATOM 658 C CA . ARG A 1 90 ? -15.253 37.149 -9.547 1.00 138.73 87 ARG A CA 1
ATOM 659 C C . ARG A 1 90 ? -16.363 36.138 -9.325 1.00 128.57 87 ARG A C 1
ATOM 660 O O . ARG A 1 90 ? -16.179 34.950 -9.621 1.00 126.96 87 ARG A O 1
ATOM 668 N N . LEU A 1 91 ? -17.498 36.582 -8.808 1.00 124.70 88 LEU A N 1
ATOM 669 C CA . LEU A 1 91 ? -18.646 35.705 -8.740 1.00 128.38 88 LEU A CA 1
ATOM 670 C C . LEU A 1 91 ? -19.315 35.628 -10.095 1.00 131.18 88 LEU A C 1
ATOM 671 O O . LEU A 1 91 ? -19.585 34.535 -10.605 1.00 135.38 88 LEU A O 1
ATOM 676 N N . ARG A 1 92 ? -19.596 36.787 -10.687 1.00 128.67 89 ARG A N 1
ATOM 677 C CA . ARG A 1 92 ? -20.240 36.779 -11.985 1.00 133.17 89 ARG A CA 1
ATOM 678 C C . ARG A 1 92 ? -19.434 35.952 -12.976 1.00 138.60 89 ARG A C 1
ATOM 679 O O . ARG A 1 92 ? -19.989 35.132 -13.717 1.00 139.01 89 ARG A O 1
ATOM 687 N N . ASP A 1 93 ? -18.108 36.090 -12.938 1.00 148.76 90 ASP A N 1
ATOM 688 C CA . ASP A 1 93 ? -17.261 35.366 -13.878 1.00 151.68 90 ASP A CA 1
ATOM 689 C C . ASP A 1 93 ? -17.350 33.849 -13.690 1.00 149.13 90 ASP A C 1
ATOM 690 O O . ASP A 1 93 ? -16.864 33.098 -14.544 1.00 150.35 90 ASP A O 1
ATOM 695 N N . GLU A 1 94 ? -17.953 33.385 -12.597 1.00 130.53 91 GLU A N 1
ATOM 696 C CA . GLU A 1 94 ? -18.176 31.961 -12.381 1.00 135.31 91 GLU A CA 1
ATOM 697 C C . GLU A 1 94 ? -19.641 31.538 -12.555 1.00 136.76 91 GLU A C 1
ATOM 698 O O . GLU A 1 94 ? -19.927 30.330 -12.606 1.00 136.29 91 GLU A O 1
ATOM 704 N N . LEU A 1 95 ? -20.572 32.498 -12.643 1.00 133.77 92 LEU A N 1
ATOM 705 C CA . LEU A 1 95 ? -21.985 32.249 -12.925 1.00 129.15 92 LEU A CA 1
ATOM 706 C C . LEU A 1 95 ? -22.386 32.654 -14.337 1.00 130.73 92 LEU A C 1
ATOM 707 O O . LEU A 1 95 ? -23.314 32.068 -14.902 1.00 132.27 92 LEU A O 1
ATOM 712 N N . ALA A 1 96 ? -21.712 33.638 -14.927 1.00 130.42 93 ALA A N 1
ATOM 713 C CA . ALA A 1 96 ? -22.063 34.062 -16.274 1.00 131.65 93 ALA A CA 1
ATOM 714 C C . ALA A 1 96 ? -21.730 33.015 -17.342 1.00 134.12 93 ALA A C 1
ATOM 715 O O . ALA A 1 96 ? -21.936 33.282 -18.542 1.00 134.65 93 ALA A O 1
ATOM 717 N N . LYS A 1 97 ? -21.198 31.853 -16.947 1.00 132.62 94 LYS A N 1
ATOM 718 C CA . LYS A 1 97 ? -21.102 30.680 -17.815 1.00 134.43 94 LYS A CA 1
ATOM 719 C C . LYS A 1 97 ? -22.351 29.810 -17.779 1.00 130.84 94 LYS A C 1
ATOM 720 O O . LYS A 1 97 ? -22.335 28.692 -18.327 1.00 124.95 94 LYS A O 1
ATOM 726 N N . TYR A 1 98 ? -23.395 30.278 -17.085 1.00 131.33 95 TYR A N 1
ATOM 727 C CA . TYR A 1 98 ? -24.726 29.678 -17.040 1.00 129.03 95 TYR A CA 1
ATOM 728 C C . TYR A 1 98 ? -25.694 30.743 -17.555 1.00 128.73 95 TYR A C 1
ATOM 729 O O . TYR A 1 98 ? -25.993 31.710 -16.827 1.00 127.84 95 TYR A O 1
ATOM 738 N N . PRO A 1 99 ? -26.154 30.663 -18.815 1.00 129.19 96 PRO A N 1
ATOM 739 C CA . PRO A 1 99 ? -26.901 31.800 -19.394 1.00 132.23 96 PRO A CA 1
ATOM 740 C C . PRO A 1 99 ? -28.241 31.994 -18.728 1.00 129.33 96 PRO A C 1
ATOM 741 O O . PRO A 1 99 ? -28.705 33.128 -18.527 1.00 129.30 96 PRO A O 1
ATOM 745 N N . PHE A 1 100 ? -28.859 30.887 -18.340 1.00 122.37 97 PHE A N 1
ATOM 746 C CA . PHE A 1 100 ? -30.191 30.890 -17.774 1.00 120.01 97 PHE A CA 1
ATOM 747 C C . PHE A 1 100 ? -30.101 31.352 -16.341 1.00 126.14 97 PHE A C 1
ATOM 748 O O . PHE A 1 100 ? -30.692 30.728 -15.462 1.00 127.09 97 PHE A O 1
ATOM 756 N N . ALA A 1 101 ? -29.374 32.433 -16.087 1.00 127.34 98 ALA A N 1
ATOM 757 C CA . ALA A 1 101 ? -29.057 32.860 -14.732 1.00 119.93 98 ALA A CA 1
ATOM 758 C C . ALA A 1 101 ? -29.848 34.119 -14.444 1.00 120.73 98 ALA A C 1
ATOM 759 O O . ALA A 1 101 ? -29.664 35.134 -15.116 1.00 128.42 98 ALA A O 1
ATOM 761 N N . ASP A 1 102 ? -30.717 34.052 -13.446 1.00 121.21 99 ASP A N 1
ATOM 762 C CA . ASP A 1 102 ? -31.487 35.208 -13.024 1.00 128.38 99 ASP A CA 1
ATOM 763 C C . ASP A 1 102 ? -30.537 36.254 -12.415 1.00 132.06 99 ASP A C 1
ATOM 764 O O . ASP A 1 102 ? -29.346 36.009 -12.183 1.00 129.30 99 ASP A O 1
ATOM 769 N N . GLY A 1 103 ? -31.065 37.459 -12.214 1.00 136.33 100 GLY A N 1
ATOM 770 C CA . GLY A 1 103 ? -30.410 38.426 -11.364 1.00 131.23 100 GLY A CA 1
ATOM 771 C C . GLY A 1 103 ? -30.612 38.073 -9.909 1.00 128.74 100 GLY A C 1
ATOM 772 O O . GLY A 1 103 ? -31.332 37.125 -9.572 1.00 123.84 100 GLY A O 1
ATOM 773 N N . GLY A 1 104 ? -29.924 38.821 -9.046 1.00 128.82 101 GLY A N 1
ATOM 774 C CA . GLY A 1 104 ? -30.002 38.610 -7.605 1.00 119.63 101 GLY A CA 1
ATOM 775 C C . GLY A 1 104 ? -28.839 39.258 -6.874 1.00 116.36 101 GLY A C 1
ATOM 776 O O . GLY A 1 104 ? -27.847 39.69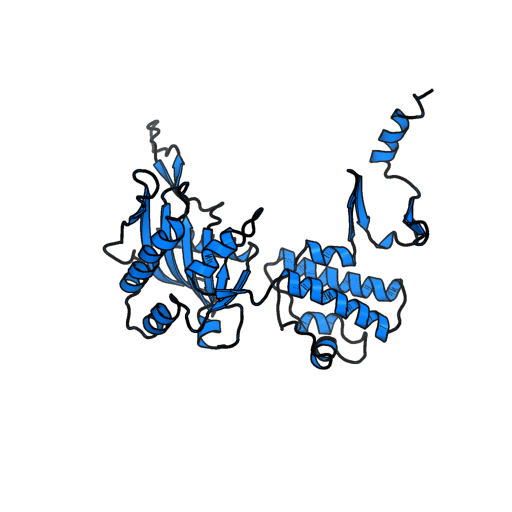6 -7.475 1.00 116.75 101 GLY A O 1
ATOM 777 N N . PHE A 1 105 ? -28.971 39.286 -5.544 1.00 117.11 102 PHE A N 1
ATOM 778 C CA . PHE A 1 105 ? -28.056 39.966 -4.627 1.00 116.09 102 PHE A CA 1
ATOM 779 C C . PHE A 1 105 ? -27.012 39.016 -4.045 1.00 113.22 102 PHE A C 1
ATOM 780 O O . PHE A 1 105 ? -27.196 37.800 -4.012 1.00 116.17 102 PHE A O 1
ATOM 788 N N . VAL A 1 106 ? -25.904 39.588 -3.568 1.00 109.34 103 VAL A N 1
ATOM 789 C CA . VAL A 1 106 ? -24.778 38.808 -3.069 1.00 112.68 103 VAL A CA 1
ATOM 790 C C . VAL A 1 106 ? -24.450 39.359 -1.691 1.00 122.53 103 VAL A C 1
ATOM 791 O O . VAL A 1 106 ? -23.826 40.429 -1.568 1.00 125.62 103 VAL A O 1
ATOM 795 N N . LEU A 1 107 ? -24.859 38.618 -0.652 1.00 119.32 104 LEU A N 1
ATOM 796 C CA . LEU A 1 107 ? -24.719 38.984 0.755 1.00 118.17 104 LEU A CA 1
ATOM 797 C C . LEU A 1 107 ? -23.351 38.574 1.294 1.00 116.65 104 LEU A C 1
ATOM 798 O O . LEU A 1 107 ? -22.793 37.543 0.909 1.00 117.99 104 LEU A O 1
ATOM 803 N N . PHE A 1 108 ? -22.804 39.379 2.196 1.00 112.07 105 PHE A N 1
ATOM 804 C CA . PHE A 1 108 ? -21.526 39.018 2.815 1.00 116.04 105 PHE A CA 1
ATOM 805 C C . PHE A 1 108 ? -21.586 39.371 4.291 1.00 122.37 105 PHE A C 1
ATOM 806 O O . PHE A 1 108 ? -21.117 40.439 4.706 1.00 122.04 105 PHE A O 1
ATOM 814 N N . CYS A 1 109 ? -22.092 38.456 5.101 1.00 118.15 106 CYS A N 1
ATOM 815 C CA . CYS A 1 109 ? -22.177 38.722 6.525 1.00 114.41 106 CYS A CA 1
ATOM 816 C C . CYS A 1 109 ? -20.981 38.046 7.193 1.00 111.08 106 CYS A C 1
ATOM 817 O O . CYS A 1 109 ? -20.809 36.822 7.110 1.00 107.45 106 CYS A O 1
ATOM 820 N N . HIS A 1 110 ? -20.111 38.870 7.761 1.00 113.64 107 HIS A N 1
ATOM 821 C CA . HIS A 1 110 ? -19.081 38.419 8.672 1.00 115.91 107 HIS A CA 1
ATOM 822 C C . HIS A 1 110 ? -19.667 38.492 10.072 1.00 113.31 107 HIS A C 1
ATOM 823 O O . HIS A 1 110 ? -20.275 39.502 10.438 1.00 112.07 107 HIS A O 1
ATOM 830 N N . TYR A 1 111 ? -19.550 37.412 10.834 1.00 111.84 108 TYR A N 1
ATOM 831 C CA . TYR A 1 111 ? -20.162 37.433 12.151 1.00 111.80 108 TYR A CA 1
ATOM 832 C C . TYR A 1 111 ? -19.496 36.405 13.041 1.00 111.73 108 TYR A C 1
ATOM 833 O O . TYR A 1 111 ? -18.860 35.460 12.576 1.00 112.70 108 TYR A O 1
ATOM 842 N N . ARG A 1 112 ? -19.655 36.594 14.335 1.00 112.47 109 ARG A N 1
ATOM 843 C CA . ARG A 1 112 ? -19.208 35.590 15.278 1.00 113.75 109 ARG A CA 1
ATOM 844 C C . ARG A 1 112 ? -20.439 35.038 15.978 1.00 111.14 109 ARG A C 1
ATOM 845 O O . ARG A 1 112 ? -21.484 35.699 16.048 1.00 107.25 109 ARG A O 1
ATOM 853 N N . TYR A 1 113 ? -20.331 33.805 16.454 1.00 112.72 110 TYR A N 1
ATOM 854 C CA . TYR A 1 113 ? -21.490 33.165 17.059 1.00 115.27 110 TYR A CA 1
ATOM 855 C C . TYR A 1 113 ? -20.971 32.029 17.933 1.00 115.92 110 TYR A C 1
ATOM 856 O O . TYR A 1 113 ? -20.513 31.003 17.419 1.00 113.10 110 TYR A O 1
ATOM 865 N N . LEU A 1 114 ? -21.016 32.240 19.248 1.00 116.24 111 LEU A N 1
ATOM 866 C CA . LEU A 1 114 ? -20.749 31.200 20.236 1.00 115.11 111 LEU A CA 1
ATOM 867 C C . LEU A 1 114 ? -19.383 30.555 20.000 1.00 114.16 111 LEU A C 1
ATOM 868 O O . LEU A 1 114 ? -19.259 29.358 19.733 1.00 113.24 111 LEU A O 1
ATOM 873 N N . ALA A 1 115 ? -18.359 31.400 20.094 1.00 116.78 112 ALA A N 1
ATOM 874 C CA . ALA A 1 115 ? -16.954 31.021 20.085 1.00 117.45 112 ALA A CA 1
ATOM 875 C C . ALA A 1 115 ? -16.448 30.740 18.678 1.00 122.25 112 ALA A C 1
ATOM 876 O O . ALA A 1 115 ? -15.234 30.634 18.488 1.00 128.58 112 ALA A O 1
ATOM 878 N N . VAL A 1 116 ? -17.327 30.676 17.675 1.00 118.72 113 VAL A N 1
ATOM 879 C CA . VAL A 1 116 ? -16.915 30.465 16.290 1.00 110.53 113 VAL A CA 1
ATOM 880 C C . VAL A 1 116 ? -17.279 31.695 15.474 1.00 113.42 113 VAL A C 1
ATOM 881 O O . VAL A 1 116 ? -18.417 32.177 15.534 1.00 112.59 113 VAL A O 1
ATOM 885 N N . GLU A 1 117 ? -16.287 32.213 14.739 1.00 117.39 114 GLU A N 1
ATOM 886 C CA . GLU A 1 117 ? -16.430 33.337 13.815 1.00 114.42 114 GLU A CA 1
ATOM 887 C C . GLU A 1 117 ? -16.596 32.789 12.407 1.00 111.81 114 GLU A C 1
ATOM 888 O O . GLU A 1 117 ? -15.786 31.977 11.940 1.00 109.14 114 GLU A O 1
ATOM 894 N N . TYR A 1 118 ? -17.657 33.230 11.750 1.00 113.75 115 TYR A N 1
ATOM 895 C CA . TYR A 1 118 ? -18.132 32.706 10.484 1.00 112.63 115 TYR A CA 1
ATOM 896 C C . TYR A 1 118 ? -18.175 33.808 9.436 1.00 113.74 115 TYR A C 1
ATOM 897 O O . TYR A 1 118 ? -18.310 34.997 9.752 1.00 116.01 115 TYR A O 1
ATOM 906 N N . LEU A 1 119 ? -18.070 33.421 8.172 1.00 112.28 116 LEU A N 1
ATOM 907 C CA . LEU A 1 119 ? -18.267 34.391 7.110 1.00 110.58 116 LEU A CA 1
ATOM 908 C C . LEU A 1 119 ? -19.267 33.811 6.125 1.00 106.01 116 LEU A C 1
ATOM 909 O O . LEU A 1 119 ? -18.977 32.829 5.433 1.00 102.83 116 LEU A O 1
ATOM 914 N N . LEU A 1 120 ? -20.442 34.426 6.073 1.00 108.13 117 LEU A N 1
ATOM 915 C CA . LEU A 1 120 ? -21.587 33.901 5.347 1.00 105.46 117 LEU A CA 1
ATOM 916 C C . LEU A 1 120 ? -21.634 34.553 3.983 1.00 105.98 117 LEU A C 1
ATOM 917 O O . LEU A 1 120 ? -21.386 35.757 3.857 1.00 107.17 117 LEU A O 1
ATOM 922 N N . VAL A 1 121 ? -21.932 33.752 2.970 1.00 104.21 118 VAL A N 1
ATOM 923 C CA . VAL A 1 121 ? -22.043 34.208 1.593 1.00 106.64 118 VAL A CA 1
ATOM 924 C C . VAL A 1 121 ? -23.351 33.687 1.024 1.00 104.95 118 VAL A C 1
ATOM 925 O O . VAL A 1 121 ? -23.518 32.474 0.837 1.00 102.13 118 VAL A O 1
ATOM 929 N N . ALA A 1 122 ? -24.260 34.606 0.712 1.00 109.74 119 ALA A N 1
ATOM 930 C CA . ALA A 1 122 ? -25.637 34.271 0.377 1.00 109.77 119 ALA A CA 1
ATOM 931 C C . ALA A 1 122 ? -26.020 35.030 -0.878 1.00 115.10 119 ALA A C 1
ATOM 932 O O . ALA A 1 122 ? -25.942 36.265 -0.894 1.00 117.89 119 ALA A O 1
ATOM 934 N N . VAL A 1 123 ? -26.378 34.293 -1.936 1.00 116.98 120 VAL A N 1
ATOM 935 C CA . VAL A 1 123 ? -26.925 34.853 -3.172 1.00 115.20 120 VAL A CA 1
ATOM 936 C C . VAL A 1 123 ? -28.417 34.586 -3.159 1.00 113.60 120 VAL A C 1
ATOM 937 O O . VAL A 1 123 ? -28.854 33.468 -3.426 1.00 116.15 120 VAL A O 1
ATOM 941 N N . LEU A 1 124 ? -29.213 35.598 -2.893 1.00 112.49 121 LEU A N 1
ATOM 942 C CA . LEU A 1 124 ? -30.625 35.344 -2.704 1.00 115.68 121 LEU A CA 1
ATOM 943 C C . LEU A 1 124 ? -31.321 35.545 -4.036 1.00 114.07 121 LEU A C 1
ATOM 944 O O . LEU A 1 124 ? -31.221 36.615 -4.646 1.00 111.22 121 LEU A O 1
ATOM 949 N N . SER A 1 125 ? -31.961 34.489 -4.515 1.00 117.50 122 SER A N 1
ATOM 950 C CA . SER A 1 125 ? -32.884 34.676 -5.605 1.00 120.53 122 SER A CA 1
ATOM 951 C C . SER A 1 125 ? -33.820 35.781 -5.159 1.00 123.97 122 SER A C 1
ATOM 952 O O . SER A 1 125 ? -34.202 35.856 -3.985 1.00 125.26 122 SER A O 1
ATOM 955 N N . ASN A 1 126 ? -34.056 36.721 -6.045 1.00 123.24 123 ASN A N 1
ATOM 956 C CA . ASN A 1 126 ? -34.957 37.822 -5.776 1.00 118.84 123 ASN A CA 1
ATOM 957 C C . ASN A 1 126 ? -36.327 37.572 -6.384 1.00 125.81 123 ASN A C 1
ATOM 958 O O . ASN A 1 126 ? -36.482 37.574 -7.611 1.00 131.61 123 ASN A O 1
ATOM 963 N N . LEU A 1 127 ? -37.328 37.418 -5.517 1.00 127.02 124 LEU A N 1
ATOM 964 C CA . LEU A 1 127 ? -38.719 37.236 -5.902 1.00 125.10 124 LEU A CA 1
ATOM 965 C C . LEU A 1 127 ? -39.453 38.574 -5.889 1.00 124.42 124 LEU A C 1
ATOM 966 O O . LEU A 1 127 ? -38.904 39.621 -5.543 1.00 123.01 124 LEU A O 1
ATOM 971 N N . SER A 1 128 ? -40.717 38.535 -6.276 1.00 122.48 125 SER A N 1
ATOM 972 C CA . SER A 1 128 ? -41.513 39.745 -6.342 1.00 125.83 125 SER A CA 1
ATOM 973 C C . SER A 1 128 ? -42.952 39.372 -6.078 1.00 125.80 125 SER A C 1
ATOM 974 O O . SER A 1 128 ? -43.404 38.317 -6.519 1.00 128.64 125 SER A O 1
ATOM 977 N N . SER A 1 129 ? -43.672 40.249 -5.393 1.00 126.69 126 SER A N 1
ATOM 978 C CA . SER A 1 129 ? -45.067 40.002 -5.058 1.00 129.11 126 SER A CA 1
ATOM 979 C C . SER A 1 129 ? -45.713 41.324 -4.677 1.00 127.38 126 SER A C 1
ATOM 980 O O . SER A 1 129 ? -45.090 42.386 -4.754 1.00 128.05 126 SER A O 1
ATOM 983 N N . MET A 1 130 ? -46.958 41.255 -4.220 1.00 125.86 127 MET A N 1
ATOM 984 C CA . MET A 1 130 ? -47.754 42.460 -4.018 1.00 129.64 127 MET A CA 1
ATOM 985 C C . MET A 1 130 ? -47.714 42.892 -2.547 1.00 134.03 127 MET A C 1
ATOM 986 O O . MET A 1 130 ? -48.470 42.391 -1.709 1.00 133.93 127 MET A O 1
ATOM 991 N N . ARG A 1 131 ? -46.827 43.849 -2.254 1.00 131.23 128 ARG A N 1
ATOM 992 C CA . ARG A 1 131 ? -46.864 44.588 -0.996 1.00 129.18 128 ARG A CA 1
ATOM 993 C C . ARG A 1 131 ? -48.242 45.182 -0.756 1.00 133.79 128 ARG A C 1
ATOM 994 O O . ARG A 1 131 ? -48.956 45.543 -1.692 1.00 139.14 128 ARG A O 1
ATOM 1002 N N . VAL A 1 132 ? -48.614 45.306 0.510 1.00 131.34 129 VAL A N 1
ATOM 1003 C CA . VAL A 1 132 ? -49.833 46.003 0.879 1.00 133.08 129 VAL A CA 1
ATOM 1004 C C . VAL A 1 132 ? -49.456 47.081 1.871 1.00 135.86 129 VAL A C 1
ATOM 1005 O O . VAL A 1 132 ? -48.888 46.788 2.929 1.00 135.95 129 VAL A O 1
ATOM 1009 N N . ASN A 1 133 ? -49.710 48.325 1.501 1.00 142.06 130 ASN A N 1
ATOM 1010 C CA . ASN A 1 133 ? -49.630 49.430 2.442 1.00 150.47 130 ASN A CA 1
ATOM 1011 C C . ASN A 1 133 ? -51.004 49.607 3.095 1.00 152.61 130 ASN A C 1
ATOM 1012 O O . ASN A 1 133 ? -51.896 48.772 2.923 1.00 152.31 130 ASN A O 1
ATOM 1017 N N . GLU A 1 134 ? -51.209 50.721 3.792 1.00 152.06 131 GLU A N 1
ATOM 1018 C CA . GLU A 1 134 ? -52.396 50.873 4.616 1.00 157.43 131 GLU A CA 1
ATOM 1019 C C . GLU A 1 134 ? -53.693 50.617 3.850 1.00 164.25 131 GLU A C 1
ATOM 1020 O O . GLU A 1 134 ? -54.287 49.541 3.982 1.00 161.25 131 GLU A O 1
ATOM 1026 N N . ASN A 1 135 ? -54.079 51.535 2.966 1.00 169.10 132 ASN A N 1
ATOM 1027 C CA . ASN A 1 135 ? -55.480 51.710 2.562 1.00 173.99 132 ASN A CA 1
ATOM 1028 C C . ASN A 1 135 ? -55.715 51.275 1.107 1.00 177.19 132 ASN A C 1
ATOM 1029 O O . ASN A 1 135 ? -55.650 52.120 0.212 1.00 181.98 132 ASN A O 1
ATOM 1034 N N . LEU A 1 136 ? -56.028 49.986 0.887 1.00 170.69 133 LEU A N 1
ATOM 1035 C CA . LEU A 1 136 ? -56.427 49.438 -0.428 1.00 172.10 133 LEU A CA 1
ATOM 1036 C C . LEU A 1 136 ? -55.632 50.063 -1.579 1.00 178.52 133 LEU A C 1
ATOM 1037 O O . LEU A 1 136 ? -56.188 50.555 -2.566 1.00 179.20 133 LEU A O 1
ATOM 1042 N N . ASP A 1 137 ? -54.308 50.055 -1.426 1.00 176.03 134 ASP A N 1
ATOM 1043 C CA . ASP A 1 137 ? -53.325 50.610 -2.363 1.00 175.27 134 ASP A CA 1
ATOM 1044 C C . ASP A 1 137 ? -52.274 49.531 -2.685 1.00 169.01 134 ASP A C 1
ATOM 1045 O O . ASP A 1 137 ? -51.067 49.707 -2.496 1.00 166.24 134 ASP A O 1
ATOM 1050 N N . ILE A 1 138 ? -52.760 48.359 -3.120 1.00 157.07 135 ILE A N 1
ATOM 1051 C CA . ILE A 1 138 ? -51.962 47.161 -3.414 1.00 146.61 135 ILE A CA 1
ATOM 1052 C C . ILE A 1 138 ? -50.830 47.486 -4.372 1.00 145.97 135 ILE A C 1
ATOM 1053 O O . ILE A 1 138 ? -51.061 47.765 -5.552 1.00 151.24 135 ILE A O 1
ATOM 1058 N N . ASN A 1 139 ? -49.602 47.365 -3.907 1.00 140.43 136 ASN A N 1
ATOM 1059 C CA . ASN A 1 139 ? -48.492 47.768 -4.749 1.00 144.61 136 ASN A CA 1
ATOM 1060 C C . ASN A 1 139 ? -47.682 46.552 -5.159 1.00 138.85 136 ASN A C 1
ATOM 1061 O O . ASN A 1 139 ? -47.792 45.494 -4.541 1.00 138.22 136 ASN A O 1
ATOM 1066 N N . PRO A 1 140 ? -46.920 46.648 -6.208 1.00 136.90 137 PRO A N 1
ATOM 1067 C CA . PRO A 1 140 ? -45.916 45.614 -6.453 1.00 135.13 137 PRO A CA 1
ATOM 1068 C C . PRO A 1 140 ? -44.654 45.894 -5.640 1.00 135.43 137 PRO A C 1
ATOM 1069 O O . PRO A 1 140 ? -44.177 47.031 -5.643 1.00 132.82 137 PRO A O 1
ATOM 1073 N N . THR A 1 141 ? -44.111 44.893 -4.937 1.00 131.38 138 THR A N 1
ATOM 1074 C CA . THR A 1 141 ? -42.848 45.025 -4.218 1.00 129.75 138 THR A CA 1
ATOM 1075 C C . THR A 1 141 ? -41.948 43.824 -4.479 1.00 132.12 138 THR A C 1
ATOM 1076 O O . THR A 1 141 ? -42.362 42.807 -5.044 1.00 133.33 138 THR A O 1
ATOM 1080 N N . HIS A 1 142 ? -40.697 43.954 -4.043 1.00 132.53 139 HIS A N 1
ATOM 1081 C CA . HIS A 1 142 ? -39.736 42.860 -4.016 1.00 132.93 139 HIS A CA 1
ATOM 1082 C C . HIS A 1 142 ? -39.466 42.450 -2.571 1.00 132.61 139 HIS A C 1
ATOM 1083 O O . HIS A 1 142 ? -39.553 43.266 -1.649 1.00 134.26 139 HIS A O 1
ATOM 1090 N N . TYR A 1 143 ? -39.165 41.169 -2.377 1.00 127.02 140 TYR A N 1
ATOM 1091 C CA . TYR A 1 143 ? -38.623 40.666 -1.117 1.00 124.32 140 TYR A CA 1
ATOM 1092 C C . TYR A 1 143 ? -37.518 39.685 -1.457 1.00 120.82 140 TYR A C 1
ATOM 1093 O O . TYR A 1 143 ? -37.078 39.578 -2.605 1.00 122.85 140 TYR A O 1
ATOM 1102 N N . LEU A 1 144 ? -37.080 38.939 -0.468 1.00 118.32 141 LEU A N 1
ATOM 1103 C CA . LEU A 1 144 ? -35.940 38.076 -0.665 1.00 121.23 141 LEU A CA 1
ATOM 1104 C C . LEU A 1 144 ? -36.334 36.621 -0.495 1.00 119.85 141 LEU A C 1
ATOM 1105 O O . LEU A 1 144 ? -37.288 36.282 0.210 1.00 118.20 141 LEU A O 1
ATOM 1110 N N . ASP A 1 145 ? -35.610 35.769 -1.204 1.00 120.79 142 ASP A N 1
ATOM 1111 C CA . ASP A 1 145 ? -35.794 34.344 -1.043 1.00 121.29 142 ASP A CA 1
ATOM 1112 C C . ASP A 1 145 ? -35.078 33.970 0.249 1.00 121.15 142 ASP A C 1
ATOM 1113 O O . ASP A 1 145 ? -33.864 33.741 0.241 1.00 120.84 142 ASP A O 1
ATOM 1118 N N . ILE A 1 146 ? -35.802 33.984 1.375 1.00 122.92 143 ILE A N 1
ATOM 1119 C CA . ILE A 1 146 ? -35.207 33.701 2.678 1.00 120.64 143 ILE A CA 1
ATOM 1120 C C . ILE A 1 146 ? -35.590 32.331 3.205 1.00 123.81 143 ILE A C 1
ATOM 1121 O O . ILE A 1 146 ? -35.065 31.922 4.254 1.00 125.80 143 ILE A O 1
ATOM 1126 N N . ASN A 1 147 ? -36.550 31.651 2.591 1.00 122.73 144 ASN A N 1
ATOM 1127 C CA . ASN A 1 147 ? -36.870 30.309 3.046 1.00 124.83 144 ASN A CA 1
ATOM 1128 C C . ASN A 1 147 ? -36.421 29.239 2.067 1.00 124.82 144 ASN A C 1
ATOM 1129 O O . ASN A 1 147 ? -36.389 28.051 2.430 1.00 125.26 144 ASN A O 1
ATOM 1134 N N . HIS A 1 148 ? -36.069 29.626 0.837 1.00 121.56 145 HIS A N 1
ATOM 1135 C CA . HIS A 1 148 ? -35.776 28.640 -0.195 1.00 122.27 145 HIS A CA 1
ATOM 1136 C C . HIS A 1 148 ? -34.541 29.017 -1.001 1.00 118.89 145 HIS A C 1
ATOM 1137 O O . HIS A 1 148 ? -34.414 28.618 -2.167 1.00 117.29 145 HIS A O 1
ATOM 1144 N N . ALA A 1 149 ? -33.624 29.768 -0.402 1.00 111.36 146 ALA A N 1
ATOM 1145 C CA . ALA A 1 149 ? -32.398 30.148 -1.088 1.00 111.34 146 ALA A CA 1
ATOM 1146 C C . ALA A 1 149 ? -31.381 29.023 -0.935 1.00 105.92 146 ALA A C 1
ATOM 1147 O O . ALA A 1 149 ? -30.867 28.789 0.164 1.00 104.51 146 ALA A O 1
ATOM 1149 N N . ASP A 1 150 ? -31.087 28.333 -2.039 1.00 105.68 147 ASP A N 1
ATOM 1150 C CA . ASP A 1 150 ? -30.243 27.145 -2.034 1.00 104.17 147 ASP A CA 1
ATOM 1151 C C . ASP A 1 150 ? -28.891 27.407 -2.696 1.00 103.69 147 ASP A C 1
ATOM 1152 O O . ASP A 1 150 ? -28.189 26.463 -3.083 1.00 102.81 147 ASP A O 1
ATOM 1157 N N . ILE A 1 151 ? -28.499 28.674 -2.811 1.00 102.87 148 ILE A N 1
ATOM 1158 C CA . ILE A 1 151 ? -27.201 29.042 -3.376 1.00 104.27 148 ILE A CA 1
ATOM 1159 C C . ILE A 1 151 ? -26.446 29.814 -2.289 1.00 106.43 148 ILE A C 1
ATOM 1160 O O . ILE A 1 151 ? -26.467 31.052 -2.303 1.00 108.44 148 ILE A O 1
ATOM 1165 N N . VAL A 1 152 ? -25.700 29.107 -1.416 1.00 106.92 149 VAL A N 1
ATOM 1166 C CA . VAL A 1 152 ? -25.257 29.608 -0.089 1.00 98.71 149 VAL A CA 1
ATOM 1167 C C . VA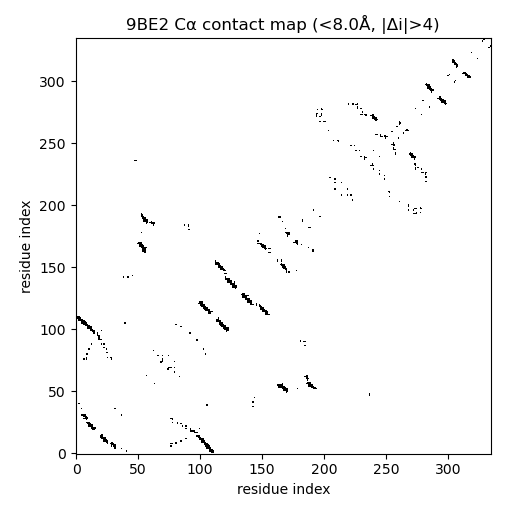L A 1 152 ? -24.026 28.845 0.401 1.00 98.72 149 VAL A C 1
ATOM 1168 O O . VAL A 1 152 ? -23.947 27.624 0.246 1.00 99.65 149 VAL A O 1
ATOM 1172 N N . ALA A 1 153 ? -23.078 29.557 1.040 1.00 101.74 150 ALA A N 1
ATOM 1173 C CA . ALA A 1 153 ? -21.958 28.887 1.715 1.00 105.26 150 ALA A CA 1
ATOM 1174 C C . ALA A 1 153 ? -21.375 29.716 2.853 1.00 104.63 150 ALA A C 1
ATOM 1175 O O . ALA A 1 153 ? -21.530 30.942 2.910 1.00 105.84 150 ALA A O 1
ATOM 1177 N N . ARG A 1 154 ? -20.622 29.036 3.721 1.00 103.66 151 ARG A N 1
ATOM 1178 C CA . ARG A 1 154 ? -20.089 29.726 4.888 1.00 106.13 151 ARG A CA 1
ATOM 1179 C C . ARG A 1 154 ? -18.776 29.069 5.302 1.00 108.96 151 ARG A C 1
ATOM 1180 O O . ARG A 1 154 ? -18.699 27.839 5.397 1.00 108.87 151 ARG A O 1
ATOM 1188 N N . ILE A 1 155 ? -17.728 29.880 5.508 1.00 107.96 152 ILE A N 1
ATOM 1189 C CA . ILE A 1 155 ? -16.437 29.333 5.899 1.00 109.02 152 ILE A CA 1
ATOM 1190 C C . ILE A 1 155 ? -16.319 29.385 7.417 1.00 109.59 152 ILE A C 1
ATOM 1191 O O . ILE A 1 155 ? -16.765 30.344 8.067 1.00 109.73 152 ILE A O 1
ATOM 1196 N N . ASP A 1 156 ? -15.766 28.311 7.985 1.00 113.80 153 ASP A N 1
ATOM 1197 C CA . ASP A 1 156 ? -15.522 28.197 9.422 1.00 118.52 153 ASP A CA 1
ATOM 1198 C C . ASP A 1 156 ? -14.193 28.844 9.717 1.00 117.71 153 ASP A C 1
ATOM 1199 O O . ASP A 1 156 ? -13.156 28.178 9.753 1.00 120.01 153 ASP A O 1
ATOM 1204 N N . LEU A 1 157 ? -14.234 30.144 9.963 1.00 116.66 154 LEU A N 1
ATOM 1205 C CA . LEU A 1 157 ? -12.987 30.873 10.042 1.00 117.78 154 LEU A CA 1
ATOM 1206 C C . LEU A 1 157 ? -12.135 30.349 11.187 1.00 121.82 154 LEU A C 1
ATOM 1207 O O . LEU A 1 157 ? -10.958 30.035 10.992 1.00 125.99 154 LEU A O 1
ATOM 1212 N N . THR A 1 158 ? -12.731 30.146 12.362 1.00 120.17 155 THR A N 1
ATOM 1213 C CA . THR A 1 158 ? -11.896 30.037 13.550 1.00 126.78 155 THR A CA 1
ATOM 1214 C C . THR A 1 158 ? -11.131 28.716 13.584 1.00 126.75 155 THR A C 1
ATOM 1215 O O . THR A 1 158 ? -9.995 28.666 14.076 1.00 128.41 155 THR A O 1
ATOM 1219 N N . GLU A 1 159 ? -11.738 27.638 13.089 1.00 124.34 156 GLU A N 1
ATOM 1220 C CA . GLU A 1 159 ? -11.057 26.358 12.966 1.00 124.70 156 GLU A CA 1
ATOM 1221 C C . GLU A 1 159 ? -10.234 26.270 11.688 1.00 123.95 156 GLU A C 1
ATOM 1222 O O . GLU A 1 159 ? -9.566 25.259 11.475 1.00 125.71 156 GLU A O 1
ATOM 1228 N N . TRP A 1 160 ? -10.266 27.299 10.838 1.00 123.82 157 TRP A N 1
ATOM 1229 C CA . TRP A 1 160 ? -9.417 27.333 9.651 1.00 124.64 157 TRP A CA 1
ATOM 1230 C C . TRP A 1 160 ? -8.094 28.021 9.952 1.00 127.64 157 TRP A C 1
ATOM 1231 O O . TRP A 1 160 ? -7.045 27.617 9.441 1.00 132.59 157 TRP A O 1
ATOM 1242 N N . GLU A 1 161 ? -8.136 29.069 10.769 1.00 127.46 158 GLU A N 1
ATOM 1243 C CA . GLU A 1 161 ? -6.940 29.778 11.200 1.00 127.84 158 GLU A CA 1
ATOM 1244 C C . GLU A 1 161 ? -6.217 29.085 12.350 1.00 128.46 158 GLU A C 1
ATOM 1245 O O . GLU A 1 161 ? -5.089 29.472 12.678 1.00 133.27 158 GLU A O 1
ATOM 1251 N N . THR A 1 162 ? -6.818 28.053 12.937 1.00 130.94 159 THR A N 1
ATOM 1252 C CA . THR A 1 162 ? -6.200 27.281 14.005 1.00 134.61 159 THR A CA 1
ATOM 1253 C C . THR A 1 162 ? -5.805 25.879 13.557 1.00 136.28 159 THR A C 1
ATOM 1254 O O . THR A 1 162 ? -4.655 25.479 13.748 1.00 144.93 159 THR A O 1
ATOM 1258 N N . ASN A 1 163 ? -6.705 25.128 12.920 1.00 129.88 160 ASN A N 1
ATOM 1259 C CA . ASN A 1 163 ? -6.337 23.831 12.365 1.00 132.00 160 ASN A CA 1
ATOM 1260 C C . ASN A 1 163 ? -6.033 23.947 10.876 1.00 137.06 160 ASN A C 1
ATOM 1261 O O . ASN A 1 163 ? -6.963 24.160 10.085 1.00 137.99 160 ASN A O 1
ATOM 1266 N N . PRO A 1 164 ? -4.759 23.764 10.424 1.00 141.47 161 PRO A N 1
ATOM 1267 C CA . PRO A 1 164 ? -4.478 23.854 8.983 1.00 144.55 161 PRO A CA 1
ATOM 1268 C C . PRO A 1 164 ? -4.922 22.621 8.219 1.00 146.54 161 PRO A C 1
ATOM 1269 O O . PRO A 1 164 ? -5.382 22.730 7.078 1.00 148.01 161 PRO A O 1
ATOM 1273 N N . GLU A 1 165 ? -4.809 21.445 8.842 1.00 145.00 162 GLU A N 1
ATOM 1274 C CA . GLU A 1 165 ? -5.078 20.177 8.173 1.00 146.51 162 GLU A CA 1
ATOM 1275 C C . GLU A 1 165 ? -6.541 19.743 8.254 1.00 145.70 162 GLU A C 1
ATOM 1276 O O . GLU A 1 165 ? -6.884 18.669 7.742 1.00 146.45 162 GLU A O 1
ATOM 1282 N N . SER A 1 166 ? -7.401 20.547 8.880 1.00 142.70 163 SER A N 1
ATOM 1283 C CA . SER A 1 166 ? -8.833 20.286 8.918 1.00 137.74 163 SER A CA 1
ATOM 1284 C C . SER A 1 166 ? -9.430 20.354 7.512 1.00 130.98 163 SER A C 1
ATOM 1285 O O . SER A 1 166 ? -8.982 21.116 6.652 1.00 127.06 163 SER A O 1
ATOM 1288 N N . THR A 1 167 ? -10.445 19.525 7.286 1.00 129.47 164 THR A N 1
ATOM 1289 C CA . THR A 1 167 ? -11.060 19.337 5.979 1.00 127.33 164 THR A CA 1
ATOM 1290 C C . THR A 1 167 ? -12.531 19.708 5.987 1.00 119.36 164 THR A C 1
ATOM 1291 O O . THR A 1 167 ? -13.331 19.125 5.251 1.00 116.06 164 THR A O 1
ATOM 1295 N N . ARG A 1 168 ? -12.897 20.632 6.850 1.00 118.31 165 ARG A N 1
ATOM 1296 C CA . ARG A 1 168 ? -14.284 20.962 7.068 1.00 113.78 165 ARG A CA 1
ATOM 1297 C C . ARG A 1 168 ? -14.534 22.442 6.981 1.00 116.31 165 ARG A C 1
ATOM 1298 O O . ARG A 1 168 ? -15.687 22.842 6.798 1.00 113.31 165 ARG A O 1
ATOM 1306 N N . TYR A 1 169 ? -13.499 23.276 7.132 1.00 119.80 166 TYR A N 1
ATOM 1307 C CA . TYR A 1 169 ? -13.652 24.710 7.376 1.00 118.59 166 TYR A CA 1
ATOM 1308 C C . TYR A 1 169 ? -14.273 25.370 6.173 1.00 120.31 166 TYR A C 1
ATOM 1309 O O . TYR A 1 169 ? -14.391 26.595 6.112 1.00 120.61 166 TYR A O 1
ATOM 1318 N N . LEU A 1 170 ? -14.625 24.549 5.198 1.00 120.09 167 LEU A N 1
ATOM 1319 C CA . LEU A 1 170 ? -15.063 24.974 3.883 1.00 115.99 167 LEU A CA 1
ATOM 1320 C C . LEU A 1 170 ? -16.353 24.186 3.645 1.00 113.62 167 LEU A C 1
ATOM 1321 O O . LEU A 1 170 ? -16.292 22.981 3.375 1.00 116.30 167 LEU A O 1
ATOM 1326 N N . THR A 1 171 ? -17.523 24.812 3.848 1.00 110.40 168 THR A N 1
ATOM 1327 C CA . THR A 1 171 ? -18.788 24.090 3.693 1.00 110.19 168 THR A CA 1
ATOM 1328 C C . THR A 1 171 ? -19.735 24.853 2.775 1.00 110.45 168 THR A C 1
ATOM 1329 O O . THR A 1 171 ? -19.698 26.085 2.701 1.00 110.94 168 THR A O 1
ATOM 1333 N N . PHE A 1 172 ? -20.618 24.099 2.112 1.00 109.34 169 PHE A N 1
ATOM 1334 C CA . PHE A 1 172 ? -21.616 24.639 1.193 1.00 102.48 169 PHE A CA 1
ATOM 1335 C C . PHE A 1 172 ? -22.713 23.598 0.947 1.00 106.07 169 PHE A C 1
ATOM 1336 O O . PHE A 1 172 ? -22.539 22.404 1.220 1.00 106.12 169 PHE A O 1
ATOM 1344 N N . LEU A 1 173 ? -23.859 24.068 0.447 1.00 105.24 170 LEU A N 1
ATOM 1345 C CA . LEU A 1 173 ? -24.982 23.179 0.162 1.00 107.66 170 LEU A CA 1
ATOM 1346 C C . LEU A 1 173 ? -24.764 22.420 -1.140 1.00 115.50 170 LEU A C 1
ATOM 1347 O O . LEU A 1 173 ? -24.198 22.952 -2.101 1.00 118.11 170 LEU A O 1
ATOM 1352 N N . LYS A 1 174 ? -25.194 21.163 -1.158 1.00 117.28 171 LYS A N 1
ATOM 1353 C CA . LYS A 1 174 ? -25.222 20.389 -2.385 1.00 115.66 171 LYS A CA 1
ATOM 1354 C C . LYS A 1 174 ? -26.612 20.497 -2.993 1.00 120.08 171 LYS A C 1
ATOM 1355 O O . LYS A 1 174 ? -27.605 20.670 -2.279 1.00 123.77 171 LYS A O 1
ATOM 1357 N N . GLY A 1 175 ? -26.679 20.425 -4.319 1.00 119.69 172 GLY A N 1
ATOM 1358 C CA . GLY A 1 175 ? -27.974 20.407 -4.977 1.00 126.87 172 GLY A CA 1
ATOM 1359 C C . GLY A 1 175 ? -28.772 19.161 -4.623 1.00 132.76 172 GLY A C 1
ATOM 1360 O O . GLY A 1 175 ? -28.221 18.073 -4.428 1.00 130.62 172 GLY A O 1
ATOM 1361 N N . ARG A 1 176 ? -30.103 19.327 -4.534 1.00 133.78 173 ARG A N 1
ATOM 1362 C CA . ARG A 1 176 ? -30.982 18.227 -4.127 1.00 134.72 173 ARG A CA 1
ATOM 1363 C C . ARG A 1 176 ? -31.036 17.133 -5.190 1.00 140.85 173 ARG A C 1
ATOM 1364 O O . ARG A 1 176 ? -30.963 15.939 -4.870 1.00 141.89 173 ARG A O 1
ATOM 1372 N N . VAL A 1 177 ? -31.194 17.518 -6.459 1.00 138.29 174 VAL A N 1
ATOM 1373 C CA . VAL A 1 177 ? -31.244 16.552 -7.542 1.00 134.92 174 VAL A CA 1
ATOM 1374 C C . VAL A 1 177 ? -29.806 16.359 -7.978 1.00 137.83 174 VAL A C 1
ATOM 1375 O O . VAL A 1 177 ? -29.224 15.284 -7.792 1.00 141.87 174 VAL A O 1
ATOM 1379 N N . GLY A 1 178 ? -29.207 17.423 -8.503 1.00 134.55 175 GLY A N 1
ATOM 1380 C CA . GLY A 1 178 ? -27.883 17.350 -9.096 1.00 137.98 175 GLY A CA 1
ATOM 1381 C C . GLY A 1 178 ? -26.794 17.719 -8.101 1.00 139.26 175 GLY A C 1
ATOM 1382 O O . GLY A 1 178 ? -26.967 18.621 -7.287 1.00 134.41 175 GLY A O 1
ATOM 1383 N N . ARG A 1 179 ? -25.671 17.005 -8.197 1.00 144.86 176 ARG A N 1
ATOM 1384 C CA . ARG A 1 179 ? -24.442 17.401 -7.519 1.00 143.61 176 ARG A CA 1
ATOM 1385 C C . ARG A 1 179 ? -23.714 18.401 -8.404 1.00 140.90 176 ARG A C 1
ATOM 1386 O O . ARG A 1 179 ? -22.522 18.279 -8.700 1.00 141.65 176 ARG A O 1
ATOM 1394 N N . LYS A 1 180 ? -24.442 19.415 -8.831 1.00 135.58 177 LYS A N 1
ATOM 1395 C CA . LYS A 1 180 ? -23.876 20.431 -9.691 1.00 131.15 177 LYS A CA 1
ATOM 1396 C C . LYS A 1 180 ? -23.694 21.761 -8.996 1.00 126.86 177 LYS A C 1
ATOM 1397 O O . LYS A 1 180 ? -22.712 22.449 -9.269 1.00 128.57 177 LYS A O 1
ATOM 1403 N N . VAL A 1 181 ? -24.573 22.120 -8.059 1.00 123.66 178 VAL A N 1
ATOM 1404 C CA . VAL A 1 181 ? -24.339 23.329 -7.274 1.00 119.63 178 VAL A CA 1
ATOM 1405 C C . VAL A 1 181 ? -23.110 23.157 -6.406 1.00 123.27 178 VAL A C 1
ATOM 1406 O O . VAL A 1 181 ? -22.494 24.139 -5.979 1.00 118.28 178 VAL A O 1
ATOM 1410 N N . ALA A 1 182 ? -22.762 21.909 -6.092 1.00 132.75 179 ALA A N 1
ATOM 1411 C CA . ALA A 1 182 ? -21.487 21.634 -5.445 1.00 132.95 179 ALA A CA 1
ATOM 1412 C C . ALA A 1 182 ? -20.334 22.068 -6.337 1.00 133.71 179 ALA A C 1
ATOM 1413 O O . ALA A 1 182 ? -19.397 22.731 -5.884 1.00 134.43 179 ALA A O 1
ATOM 1415 N N . ASP A 1 183 ? -20.400 21.736 -7.627 1.00 130.44 180 ASP A N 1
ATOM 1416 C CA . ASP A 1 183 ? -19.311 22.130 -8.513 1.00 130.20 180 ASP A CA 1
ATOM 1417 C C . ASP A 1 183 ? -19.315 23.618 -8.811 1.00 126.80 180 ASP A C 1
ATOM 1418 O O . ASP A 1 183 ? -18.270 24.165 -9.185 1.00 128.44 180 ASP A O 1
ATOM 1423 N N . PHE A 1 184 ? -20.462 24.280 -8.668 1.00 123.26 181 PHE A N 1
ATOM 1424 C CA . PHE A 1 184 ? -20.484 25.731 -8.794 1.00 118.56 181 PHE A CA 1
ATOM 1425 C C . PHE A 1 184 ? -19.664 26.403 -7.707 1.00 115.37 181 PHE A C 1
ATOM 1426 O O . PHE A 1 184 ? -19.053 27.459 -7.918 1.00 115.69 181 PHE A O 1
ATOM 1434 N N . PHE A 1 185 ? -19.690 25.835 -6.523 1.00 116.21 182 PHE A N 1
ATOM 1435 C CA . PHE A 1 185 ? -18.991 26.431 -5.401 1.00 117.65 182 PHE A CA 1
ATOM 1436 C C . PHE A 1 185 ? -17.528 26.040 -5.350 1.00 116.98 182 PHE A C 1
ATOM 1437 O O . PHE A 1 185 ? -16.711 26.834 -4.894 1.00 117.50 182 PHE A O 1
ATOM 1445 N N . MET A 1 186 ? -17.174 24.835 -5.793 1.00 117.69 183 MET A N 1
ATOM 1446 C CA . MET A 1 186 ? -15.812 24.360 -5.557 1.00 121.58 183 MET A CA 1
ATOM 1447 C C . MET A 1 186 ? -14.819 25.120 -6.452 1.00 126.52 183 MET A C 1
ATOM 1448 O O . MET A 1 186 ? -13.729 25.518 -6.008 1.00 124.72 183 MET A O 1
ATOM 1453 N N . ASP A 1 187 ? -15.189 25.332 -7.726 1.00 127.09 184 ASP A N 1
ATOM 1454 C CA . ASP A 1 187 ? -14.436 26.199 -8.634 1.00 127.48 184 ASP A CA 1
ATOM 1455 C C . ASP A 1 187 ? -14.541 27.669 -8.253 1.00 125.98 184 ASP A C 1
ATOM 1456 O O . ASP A 1 187 ? -13.646 28.445 -8.597 1.00 126.62 184 ASP A O 1
ATOM 1461 N N . PHE A 1 188 ? -15.593 28.063 -7.532 1.00 123.51 185 PHE A N 1
ATOM 1462 C CA . PHE A 1 188 ? -15.724 29.427 -7.018 1.00 124.52 185 PHE A CA 1
ATOM 1463 C C . PHE A 1 188 ? -14.749 29.730 -5.861 1.00 121.45 185 PHE A C 1
ATOM 1464 O O . PHE A 1 188 ? -14.574 30.897 -5.482 1.00 114.27 185 PHE A O 1
ATOM 1472 N N . LEU A 1 189 ? -14.108 28.709 -5.291 1.00 121.30 186 LEU A N 1
ATOM 1473 C CA . LEU A 1 189 ? -13.266 28.836 -4.105 1.00 118.21 186 LEU A CA 1
ATOM 1474 C C . LEU A 1 189 ? -11.917 28.205 -4.337 1.00 120.31 186 LE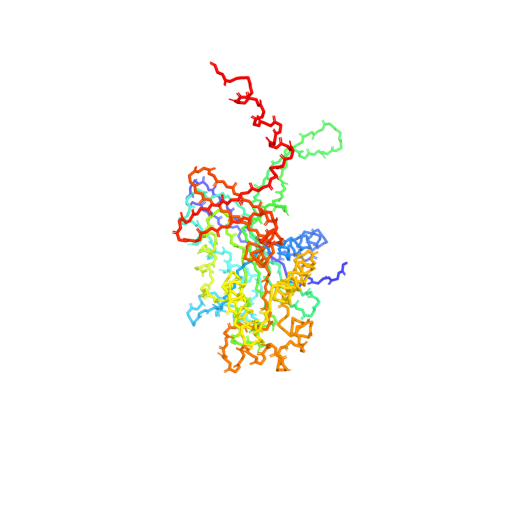U A C 1
ATOM 1475 O O . LEU A 1 189 ? -10.879 28.710 -3.888 1.00 125.47 186 LEU A O 1
ATOM 1480 N N . GLY A 1 190 ? -11.946 27.076 -5.034 1.00 118.30 187 GLY A N 1
ATOM 1481 C CA . GLY A 1 190 ? -10.774 26.249 -5.212 1.00 125.48 187 GLY A CA 1
ATOM 1482 C C . GLY A 1 190 ? -10.610 25.334 -4.026 1.00 130.28 187 GLY A C 1
ATOM 1483 O O . GLY A 1 190 ? -9.643 25.464 -3.267 1.00 134.15 187 GLY A O 1
ATOM 1484 N N . ALA A 1 191 ? -11.579 24.422 -3.854 1.00 129.71 188 ALA A N 1
ATOM 1485 C CA . ALA A 1 191 ? -11.643 23.478 -2.739 1.00 131.84 188 ALA A CA 1
ATOM 1486 C C . ALA A 1 191 ? -11.755 22.045 -3.225 1.00 131.14 188 ALA A C 1
ATOM 1487 O O . ALA A 1 191 ? -12.512 21.749 -4.155 1.00 128.47 188 ALA A O 1
ATOM 1489 N N . SER A 1 192 ? -11.036 21.154 -2.552 1.00 134.08 189 SER A N 1
ATOM 1490 C CA . SER A 1 192 ? -11.075 19.737 -2.864 1.00 135.79 189 SER A CA 1
ATOM 1491 C C . SER A 1 192 ? -12.202 19.050 -2.103 1.00 135.80 189 SER A C 1
ATOM 1492 O O . SER A 1 192 ? -12.621 19.484 -1.023 1.00 134.56 189 SER A O 1
ATOM 1495 N N . GLU A 1 193 ? -12.714 17.982 -2.690 1.00 134.61 190 GLU A N 1
ATOM 1496 C CA . GLU A 1 193 ? -13.624 17.154 -1.936 1.00 129.60 190 GLU A CA 1
ATOM 1497 C C . GLU A 1 193 ? -12.813 16.462 -0.857 1.00 130.33 190 GLU A C 1
ATOM 1498 O O . GLU A 1 193 ? -11.874 15.711 -1.150 1.00 133.07 190 GLU A O 1
ATOM 1504 N N . GLY A 1 194 ? -13.124 16.757 0.388 1.00 127.00 191 GLY A N 1
ATOM 1505 C CA . GLY A 1 194 ? -12.486 16.029 1.455 1.00 127.59 191 GLY A CA 1
ATOM 1506 C C . GLY A 1 194 ? -13.476 15.157 2.194 1.00 130.71 191 GLY A C 1
ATOM 1507 O O . GLY A 1 194 ? -13.865 14.081 1.720 1.00 135.32 191 GLY A O 1
ATOM 1508 N N . LEU A 1 195 ? -13.914 15.648 3.349 1.00 124.03 192 LEU A N 1
ATOM 1509 C CA . LEU A 1 195 ? -14.852 14.941 4.207 1.00 121.86 192 LEU A CA 1
ATOM 1510 C C . LEU A 1 195 ? -16.186 14.794 3.497 1.00 120.55 192 LEU A C 1
ATOM 1511 O O . LEU A 1 195 ? -16.929 15.771 3.361 1.00 116.05 192 LEU A O 1
ATOM 1516 N N . ASN A 1 196 ? -16.504 13.577 3.068 1.00 126.54 193 ASN A N 1
ATOM 1517 C CA . ASN A 1 196 ? -17.817 13.247 2.527 1.00 126.04 193 ASN A CA 1
ATOM 1518 C C . ASN A 1 196 ? -18.687 12.628 3.615 1.00 124.54 193 ASN A C 1
ATOM 1519 O O . ASN A 1 196 ? -18.272 11.679 4.288 1.00 126.72 193 ASN A O 1
ATOM 1524 N N . ALA A 1 197 ? -19.885 13.197 3.797 1.00 122.62 194 ALA A N 1
ATOM 1525 C CA . ALA A 1 197 ? -20.785 12.755 4.860 1.00 117.18 194 ALA A CA 1
ATOM 1526 C C . ALA A 1 197 ? -21.226 11.305 4.651 1.00 125.02 194 ALA A C 1
ATOM 1527 O O . ALA A 1 197 ? -21.109 10.482 5.564 1.00 122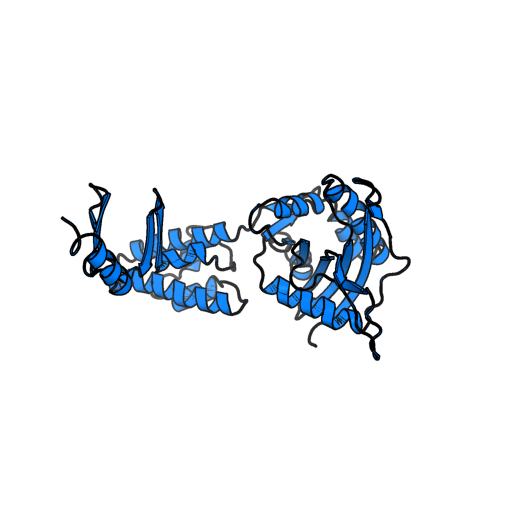.21 194 ALA A O 1
ATOM 1529 N N . LYS A 1 198 ? -21.722 10.964 3.443 1.00 125.98 195 LYS A N 1
ATOM 1530 C CA . LYS A 1 198 ? -22.002 9.563 3.136 1.00 122.49 195 LYS A CA 1
ATOM 1531 C C . LYS A 1 198 ? -20.774 8.689 3.327 1.00 124.00 195 LYS A C 1
ATOM 1532 O O . LYS A 1 198 ? -20.898 7.545 3.770 1.00 126.73 195 LYS A O 1
ATOM 1534 N N . ALA A 1 199 ? -19.585 9.212 3.017 1.00 122.78 196 ALA A N 1
ATOM 1535 C CA . ALA A 1 199 ? -18.371 8.405 3.086 1.00 122.24 196 ALA A CA 1
ATOM 1536 C C . ALA A 1 199 ? -18.106 7.883 4.488 1.00 125.36 196 ALA A C 1
ATOM 1537 O O . ALA A 1 199 ? -17.505 6.815 4.644 1.00 129.74 196 ALA A O 1
ATOM 1539 N N . GLN A 1 200 ? -18.526 8.635 5.512 1.00 126.56 197 GLN A N 1
ATOM 1540 C CA . GLN A 1 200 ? -18.261 8.294 6.913 1.00 123.53 197 GLN A CA 1
ATOM 1541 C C . GLN A 1 200 ? -19.351 7.417 7.525 1.00 124.73 197 GLN A C 1
ATOM 1542 O O . GLN A 1 200 ? -19.056 6.492 8.293 1.00 124.05 197 GLN A O 1
ATOM 1548 N N . ASN A 1 201 ? -20.619 7.721 7.243 1.00 126.03 198 ASN A N 1
ATOM 1549 C CA . ASN A 1 201 ? -21.683 6.824 7.676 1.00 125.59 198 ASN A CA 1
ATOM 1550 C C . ASN A 1 201 ? -21.563 5.480 6.996 1.00 129.52 198 ASN A C 1
ATOM 1551 O O . ASN A 1 201 ? -21.582 4.441 7.662 1.00 131.46 198 ASN A O 1
ATOM 1556 N N . ARG A 1 202 ? -21.399 5.473 5.673 1.00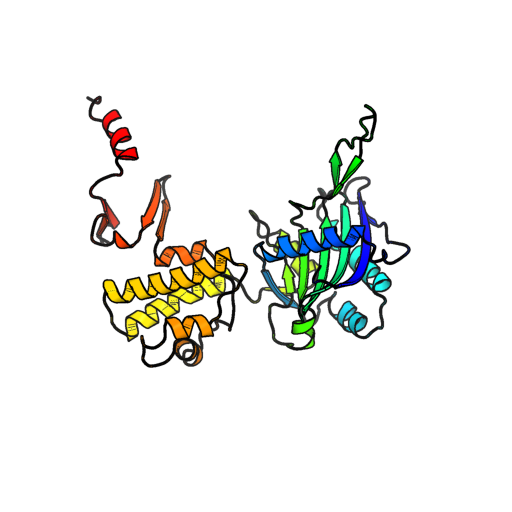 134.07 199 ARG A N 1
ATOM 1557 C CA . ARG A 1 202 ? -21.137 4.202 5.011 1.00 137.68 199 ARG A CA 1
ATOM 1558 C C . ARG A 1 202 ? -19.983 3.497 5.704 1.00 140.02 199 ARG A C 1
ATOM 1559 O O . ARG A 1 202 ? -20.042 2.289 5.957 1.00 142.36 199 ARG A O 1
ATOM 1567 N N . GLY A 1 203 ? -18.969 4.261 6.099 1.00 135.22 200 GLY A N 1
ATOM 1568 C CA . GLY A 1 203 ? -17.811 3.752 6.776 1.00 137.64 200 GLY A CA 1
ATOM 1569 C C . GLY A 1 203 ? -18.025 3.467 8.232 1.00 138.73 200 GLY A C 1
ATOM 1570 O O . GLY A 1 203 ? -17.120 2.991 8.927 1.00 142.40 200 GLY A O 1
ATOM 1571 N N . LEU A 1 204 ? -19.220 3.751 8.730 1.00 135.65 201 LEU A N 1
ATOM 1572 C CA . LEU A 1 204 ? -19.464 3.440 10.126 1.00 137.63 201 LEU A CA 1
ATOM 1573 C C . LEU A 1 204 ? -19.795 1.960 10.280 1.00 139.77 201 LEU A C 1
ATOM 1574 O O . LEU A 1 204 ? -19.152 1.254 11.062 1.00 143.29 201 LEU A O 1
ATOM 1579 N N . LEU A 1 205 ? -20.732 1.458 9.466 1.00 139.93 202 LEU A N 1
ATOM 1580 C CA . LEU A 1 205 ? -21.261 0.107 9.659 1.00 143.10 202 LEU A CA 1
ATOM 1581 C C . LEU A 1 205 ? -20.238 -0.981 9.329 1.00 147.03 202 LEU A C 1
ATOM 1582 O O . LEU A 1 205 ? -20.235 -2.035 9.977 1.00 145.51 202 LEU A O 1
ATOM 1587 N N . GLN A 1 206 ? -19.365 -0.753 8.341 1.00 154.11 203 GLN A N 1
ATOM 1588 C CA . GLN A 1 206 ? -18.349 -1.743 7.994 1.00 155.86 203 GLN A CA 1
ATOM 1589 C C . GLN A 1 206 ? -17.348 -1.963 9.119 1.00 155.79 203 GLN A C 1
ATOM 1590 O O . GLN A 1 206 ? -16.550 -2.904 9.042 1.00 157.73 203 GLN A O 1
ATOM 1596 N N . ALA A 1 207 ? -17.350 -1.106 10.136 1.00 146.51 204 ALA A N 1
ATOM 1597 C CA . ALA A 1 207 ? -16.601 -1.372 11.352 1.00 150.14 204 ALA A CA 1
ATOM 1598 C C . ALA A 1 207 ? -17.471 -1.901 12.499 1.00 149.77 204 ALA A C 1
ATOM 1599 O O . ALA A 1 207 ? -16.941 -2.558 13.402 1.00 150.44 204 ALA A O 1
ATOM 1601 N N . VAL A 1 208 ? -18.785 -1.641 12.486 1.00 148.42 205 VAL A N 1
ATOM 1602 C CA . VAL A 1 208 ? -19.690 -2.229 13.480 1.00 145.05 205 VAL A CA 1
ATOM 1603 C C . VAL A 1 208 ? -19.880 -3.726 13.237 1.00 146.44 205 VAL A C 1
ATOM 1604 O O . VAL A 1 208 ? -19.942 -4.513 14.190 1.00 147.35 205 VAL A O 1
ATOM 1608 N N . ASP A 1 209 ? -19.993 -4.149 11.974 1.00 145.80 206 ASP A N 1
ATOM 1609 C CA . ASP A 1 209 ? -20.054 -5.583 11.697 1.00 144.45 206 ASP A CA 1
ATOM 1610 C C . ASP A 1 209 ? -18.744 -6.275 12.041 1.00 146.67 206 ASP A C 1
ATOM 1611 O O . ASP A 1 209 ? -18.745 -7.402 12.547 1.00 145.16 206 ASP A O 1
ATOM 1616 N N . ASP A 1 210 ? -17.616 -5.621 11.773 1.00 146.87 207 ASP A N 1
ATOM 1617 C CA . ASP A 1 210 ? -16.331 -6.147 12.205 1.00 146.31 207 ASP A CA 1
ATOM 1618 C C . ASP A 1 210 ? -16.159 -6.109 13.718 1.00 147.91 207 ASP A C 1
ATOM 1619 O O . ASP A 1 210 ? -15.163 -6.646 14.207 1.00 152.64 207 ASP A O 1
ATOM 1624 N N . PHE A 1 211 ? -17.079 -5.471 14.460 1.00 148.83 208 PHE A N 1
ATOM 1625 C CA . PHE A 1 211 ? -17.077 -5.383 15.928 1.00 149.17 208 PHE A CA 1
ATOM 1626 C C . PHE A 1 211 ? -18.002 -6.415 16.578 1.00 146.77 208 PHE A C 1
ATOM 1627 O O . PHE A 1 211 ? -17.613 -7.066 17.553 1.00 150.57 208 PHE A O 1
ATOM 1635 N N . THR A 1 212 ? -19.208 -6.619 16.061 1.00 141.94 209 THR A N 1
ATOM 1636 C CA . THR A 1 212 ? -20.007 -7.726 16.575 1.00 143.42 209 THR A CA 1
ATOM 1637 C C . THR A 1 212 ? -19.571 -9.087 16.003 1.00 148.92 209 THR A C 1
ATOM 1638 O O . THR A 1 212 ? -20.192 -10.106 16.339 1.00 145.56 209 THR A O 1
ATOM 1642 N N . ALA A 1 213 ? -18.500 -9.127 15.174 1.00 152.05 210 ALA A N 1
ATOM 1643 C CA . ALA A 1 213 ? -17.906 -10.357 14.630 1.00 151.81 210 ALA A CA 1
ATOM 1644 C C . ALA A 1 213 ? -16.560 -10.737 15.242 1.00 152.40 210 ALA A C 1
ATOM 1645 O O . ALA A 1 213 ? -16.110 -11.873 15.042 1.00 150.43 210 ALA A O 1
ATOM 1647 N N . GLU A 1 214 ? -15.867 -9.790 15.887 1.00 152.96 211 GLU A N 1
ATOM 1648 C CA . GLU A 1 214 ? -14.825 -10.105 16.861 1.00 150.57 211 GLU A CA 1
ATOM 1649 C C . GLU A 1 214 ? -15.433 -10.578 18.170 1.00 146.37 211 GLU A C 1
ATOM 1650 O O . GLU A 1 214 ? -14.982 -11.574 18.751 1.00 144.14 211 GLU A O 1
ATOM 1656 N N . ALA A 1 215 ? -16.478 -9.876 18.616 1.00 145.57 212 ALA A N 1
ATOM 1657 C CA . ALA A 1 215 ? -17.233 -10.284 19.793 1.00 151.00 212 ALA A CA 1
ATOM 1658 C C . ALA A 1 215 ? -17.859 -11.651 19.597 1.00 147.92 212 ALA A C 1
ATOM 1659 O O . ALA A 1 215 ? -18.025 -12.405 20.566 1.00 142.62 212 ALA A O 1
ATOM 1661 N N . GLN A 1 216 ? -18.214 -11.983 18.355 1.00 144.89 213 GLN A N 1
ATOM 1662 C CA . GLN A 1 216 ? -18.802 -13.273 18.035 1.00 145.81 213 GLN A CA 1
ATOM 1663 C C . GLN A 1 216 ? -20.098 -13.455 18.835 1.00 144.63 213 GLN A C 1
ATOM 1664 O O . GLN A 1 216 ? -20.191 -14.243 19.783 1.00 140.51 213 GLN A O 1
ATOM 1670 N N . LEU A 1 217 ? -21.080 -12.636 18.476 1.00 143.71 214 LEU A N 1
ATOM 1671 C CA . LEU A 1 217 ? -22.366 -12.571 19.145 1.00 140.79 214 LEU A CA 1
ATOM 1672 C C . LEU A 1 217 ? -23.464 -13.133 18.264 1.00 144.28 214 LEU A C 1
ATOM 1673 O O . LEU A 1 217 ? -23.230 -13.593 17.142 1.00 144.12 214 LEU A O 1
ATOM 1678 N N . ASP A 1 218 ? -24.686 -13.038 18.762 1.00 143.40 215 ASP A N 1
ATOM 1679 C CA . ASP A 1 218 ? -25.868 -13.595 18.127 1.00 141.32 215 ASP A CA 1
ATOM 1680 C C . ASP A 1 218 ? -26.843 -12.484 17.742 1.00 137.82 215 ASP A C 1
ATOM 1681 O O . ASP A 1 218 ? -26.553 -11.291 17.871 1.00 134.41 215 ASP A O 1
ATOM 1686 N N . LYS A 1 219 ? -28.017 -12.907 17.262 1.00 136.44 216 LYS A N 1
ATOM 1687 C CA . LYS A 1 219 ? -29.003 -11.962 16.744 1.00 136.26 216 LYS A CA 1
ATOM 1688 C C . LYS A 1 219 ? -29.448 -10.989 17.817 1.00 137.87 216 LYS A C 1
ATOM 1689 O O . LYS A 1 219 ? -29.623 -9.796 17.550 1.00 140.58 216 LYS A O 1
ATOM 1695 N N . ALA A 1 220 ? -29.683 -11.485 19.027 1.00 138.35 217 ALA A N 1
ATOM 1696 C CA . ALA A 1 220 ? -30.151 -10.610 20.090 1.00 140.78 217 ALA A CA 1
ATOM 1697 C C . ALA A 1 220 ? -29.108 -9.549 20.390 1.00 139.48 217 ALA A C 1
ATOM 1698 O O . ALA A 1 220 ? -29.371 -8.352 20.267 1.00 141.44 217 ALA A O 1
ATOM 1700 N N . GLU A 1 221 ? -27.888 -9.981 20.716 1.00 140.00 218 GLU A N 1
ATOM 1701 C CA . GLU A 1 221 ? -26.843 -9.044 21.115 1.00 142.10 218 GLU A CA 1
ATOM 1702 C C . GLU A 1 221 ? -26.346 -8.194 19.938 1.00 139.86 218 GLU A C 1
ATOM 1703 O O . GLU A 1 221 ? -26.045 -7.005 20.114 1.00 139.21 218 GLU A O 1
ATOM 1709 N N . ARG A 1 222 ? -26.236 -8.776 18.735 1.00 136.03 219 ARG A N 1
ATOM 1710 C CA . ARG A 1 222 ? -25.649 -8.023 17.624 1.00 132.08 219 ARG A CA 1
ATOM 1711 C C . ARG A 1 222 ? -26.606 -6.971 17.077 1.00 129.70 219 ARG A C 1
ATOM 1712 O O . ARG A 1 222 ? -26.186 -5.865 16.724 1.00 130.31 219 ARG A O 1
ATOM 1720 N N . GLN A 1 223 ? -27.888 -7.315 16.941 1.00 130.45 220 GLN A N 1
ATOM 1721 C CA . GLN A 1 223 ? -28.875 -6.342 16.472 1.00 131.00 220 GLN A CA 1
ATOM 1722 C C . GLN A 1 223 ? -29.036 -5.179 17.442 1.00 130.49 220 GLN A C 1
ATOM 1723 O O . GLN A 1 223 ? -29.196 -4.024 17.020 1.00 129.94 220 GLN A O 1
ATOM 1729 N N . ASN A 1 224 ? -29.019 -5.467 18.745 1.00 131.49 221 ASN A N 1
ATOM 1730 C CA . ASN A 1 224 ? -29.164 -4.408 19.737 1.00 134.44 221 ASN A CA 1
ATOM 1731 C C . ASN A 1 224 ? -27.999 -3.416 19.655 1.00 131.55 221 ASN A C 1
ATOM 1732 O O . ASN A 1 224 ? -28.208 -2.199 19.762 1.00 129.82 221 ASN A O 1
ATOM 1737 N N . VAL A 1 225 ? -26.782 -3.912 19.403 1.00 131.31 222 VAL A N 1
ATOM 1738 C CA . VAL A 1 225 ? -25.663 -3.028 19.080 1.00 129.39 222 VAL A CA 1
ATOM 1739 C C . VAL A 1 225 ? -26.026 -2.141 17.891 1.00 125.49 222 VAL A C 1
ATOM 1740 O O . VAL A 1 225 ? -25.981 -0.912 17.977 1.00 125.83 222 VAL A O 1
ATOM 1744 N N . ARG A 1 226 ? -26.468 -2.750 16.790 1.00 125.72 223 ARG A N 1
ATOM 1745 C CA . ARG A 1 226 ? -26.929 -1.962 15.654 1.00 125.65 223 ARG A CA 1
ATOM 1746 C C . ARG A 1 226 ? -28.098 -1.075 16.034 1.00 123.45 223 ARG A C 1
ATOM 1747 O O . ARG A 1 226 ? -28.165 0.077 15.601 1.00 124.81 223 ARG A O 1
ATOM 1755 N N . GLN A 1 227 ? -29.016 -1.573 16.853 1.00 128.62 224 GLN A N 1
ATOM 1756 C CA . GLN A 1 227 ? -30.116 -0.717 17.268 1.00 128.90 224 GLN A CA 1
ATOM 1757 C C . GLN A 1 227 ? -29.622 0.397 18.187 1.00 128.95 224 GLN A C 1
ATOM 1758 O O . GLN A 1 227 ? -30.023 1.557 18.027 1.00 128.94 224 GLN A O 1
ATOM 1764 N N . GLN A 1 228 ? -28.727 0.074 19.136 1.00 125.79 225 GLN A N 1
ATOM 1765 C CA . GLN A 1 228 ? -28.127 1.117 19.970 1.00 123.63 225 GLN A CA 1
ATOM 1766 C C . GLN A 1 228 ? -27.510 2.207 19.111 1.00 122.14 225 GLN A C 1
ATOM 1767 O O . GLN A 1 228 ? -27.724 3.400 19.363 1.00 121.54 225 GLN A O 1
ATOM 1773 N N . VAL A 1 229 ? -26.767 1.810 18.072 1.00 119.54 226 VAL A N 1
ATOM 1774 C CA . VAL A 1 229 ? -26.144 2.788 17.188 1.00 116.70 226 VAL A CA 1
ATOM 1775 C C . VAL A 1 229 ? -27.206 3.680 16.567 1.00 120.60 226 VAL A C 1
ATOM 1776 O O . VAL A 1 229 ? -27.009 4.890 16.403 1.00 123.45 226 VAL A O 1
ATOM 1780 N N . TYR A 1 230 ? -28.365 3.111 16.244 1.00 120.74 227 TYR A N 1
ATOM 1781 C CA . TYR A 1 230 ? -29.405 3.926 15.636 1.00 121.50 227 TYR A CA 1
ATOM 1782 C C . TYR A 1 230 ? -30.040 4.864 16.650 1.00 121.94 227 TYR A C 1
ATOM 1783 O O . TYR A 1 230 ? -30.218 6.056 16.368 1.00 124.73 227 TYR A O 1
ATOM 1792 N N . SER A 1 231 ? -30.360 4.348 17.842 1.00 121.49 228 SER A N 1
ATOM 1793 C CA . SER A 1 231 ? -30.986 5.169 18.877 1.00 124.94 228 SER A CA 1
ATOM 1794 C C . SER A 1 231 ? -30.148 6.392 19.181 1.00 120.86 228 SER A C 1
ATOM 1795 O O . SER A 1 231 ? -30.674 7.487 19.423 1.00 117.51 228 SER A O 1
ATOM 1798 N N . TYR A 1 232 ? -28.838 6.211 19.185 1.00 120.59 229 TYR A N 1
ATOM 1799 C CA . TYR A 1 232 ? -27.930 7.331 19.319 1.00 122.81 229 TYR A CA 1
ATOM 1800 C C . TYR A 1 232 ? -28.001 8.225 18.089 1.00 123.70 229 TYR A C 1
ATOM 1801 O O . TYR A 1 232 ? -28.313 9.415 18.193 1.00 123.84 229 TYR A O 1
ATOM 1810 N N . CYS A 1 233 ? -27.768 7.669 16.905 1.00 124.03 230 CYS A N 1
ATOM 1811 C CA . CYS A 1 233 ? -27.609 8.561 15.767 1.00 124.13 230 CYS A CA 1
ATOM 1812 C C . CYS A 1 233 ? -28.864 9.370 15.512 1.00 123.23 230 CYS A C 1
ATOM 1813 O O . CYS A 1 233 ? -28.785 10.575 15.251 1.00 124.41 230 CYS A O 1
ATOM 1816 N N . ASN A 1 234 ? -30.031 8.756 15.619 1.00 122.58 231 ASN A N 1
ATOM 1817 C CA . ASN A 1 234 ? -31.191 9.505 15.176 1.00 126.50 231 ASN A CA 1
ATOM 1818 C C . ASN A 1 234 ? -31.523 10.634 16.144 1.00 128.75 231 ASN A C 1
ATOM 1819 O O . ASN A 1 234 ? -31.997 11.686 15.711 1.00 129.61 231 ASN A O 1
ATOM 1824 N N . GLU A 1 235 ? -31.237 10.459 17.443 1.00 127.77 232 GLU A N 1
ATOM 1825 C CA . GLU A 1 235 ? -31.475 11.529 18.415 1.00 125.88 232 GLU A CA 1
ATOM 1826 C C . GLU A 1 235 ? -30.520 12.702 18.219 1.00 126.82 232 GLU A C 1
ATOM 1827 O O . GLU A 1 235 ? -30.822 13.821 18.651 1.00 131.48 232 GLU A O 1
ATOM 1833 N N . GLN A 1 236 ? -29.367 12.475 17.579 1.00 124.04 233 GLN A N 1
ATOM 1834 C CA . GLN A 1 236 ? -28.540 13.582 17.110 1.00 123.49 233 GLN A CA 1
ATOM 1835 C C . GLN A 1 236 ? -29.103 14.203 15.851 1.00 126.27 233 GLN A C 1
ATOM 1836 O O . GLN A 1 236 ? -28.908 15.397 15.613 1.00 125.42 233 GLN A O 1
ATOM 1842 N N . LEU A 1 237 ? -29.785 13.403 15.030 1.00 127.51 234 LEU A N 1
ATOM 1843 C CA . LEU A 1 237 ? -30.270 13.905 13.751 1.00 131.24 234 LEU A CA 1
ATOM 1844 C C . LEU A 1 237 ? -31.380 14.927 13.943 1.00 137.76 234 LEU A C 1
ATOM 1845 O O . LEU A 1 237 ? -31.435 15.936 13.230 1.00 145.26 234 LEU A O 1
ATOM 1850 N N . GLN A 1 238 ? -32.271 14.687 14.896 1.00 134.42 235 GLN A N 1
ATOM 1851 C CA . GLN A 1 238 ? -33.333 15.627 15.202 1.00 136.20 235 GLN A CA 1
ATOM 1852 C C . GLN A 1 238 ? -32.918 16.653 16.252 1.00 142.67 235 GLN A C 1
ATOM 1853 O O . GLN A 1 238 ? -33.783 17.219 16.932 1.00 148.36 235 GLN A O 1
ATOM 1859 N N . ALA A 1 239 ? -31.615 16.909 16.405 1.00 139.83 236 ALA A N 1
ATOM 1860 C CA . ALA A 1 239 ? -31.154 17.919 17.345 1.00 141.22 236 ALA A CA 1
ATOM 1861 C C . ALA A 1 239 ? -30.142 18.896 16.754 1.00 140.99 236 ALA A C 1
ATOM 1862 O O . ALA A 1 239 ? -29.718 19.813 17.462 1.00 141.38 236 ALA A O 1
ATOM 1864 N N . GLY A 1 240 ? -29.756 18.747 15.485 1.00 139.29 237 GLY A N 1
ATOM 1865 C CA . GLY A 1 240 ? -28.764 19.631 14.896 1.00 137.40 237 GLY A CA 1
ATOM 1866 C C . GLY A 1 240 ? -27.351 19.383 15.367 1.00 139.12 237 GLY A C 1
ATOM 1867 O O . GLY A 1 240 ? -26.475 20.223 15.127 1.00 131.29 237 GLY A O 1
ATOM 1868 N N . GLU A 1 241 ? -27.112 18.248 16.027 1.00 139.90 238 GLU A N 1
ATOM 1869 C CA . GLU A 1 241 ? -25.831 17.884 16.609 1.00 130.31 238 GLU A CA 1
ATOM 1870 C C . GLU A 1 241 ? -25.212 16.739 15.820 1.00 126.98 238 GLU A C 1
ATOM 1871 O O . GLU A 1 241 ? -25.919 15.880 15.289 1.00 126.30 238 GLU A O 1
ATOM 1877 N N . GLU A 1 242 ? -23.886 16.708 15.795 1.00 118.27 239 GLU A N 1
ATOM 1878 C CA . GLU A 1 242 ? -23.134 15.738 15.012 1.00 116.90 239 GLU A CA 1
ATOM 1879 C C . GLU A 1 242 ? -22.919 14.423 15.757 1.00 112.57 239 GLU A C 1
ATOM 1880 O O . GLU A 1 242 ? -23.261 14.277 16.923 1.00 113.27 239 GLU A O 1
ATOM 1886 N N . ILE A 1 243 ? -22.345 13.457 15.046 1.00 109.60 240 ILE A N 1
ATOM 1887 C CA . ILE A 1 243 ? -21.992 12.156 15.604 1.00 108.39 240 ILE A CA 1
ATOM 1888 C C . ILE A 1 243 ? -20.618 12.287 16.232 1.00 112.77 240 ILE A C 1
ATOM 1889 O O . ILE A 1 243 ? -19.621 12.440 15.525 1.00 116.19 240 ILE A O 1
ATOM 1894 N N . GLU A 1 244 ? -20.561 12.240 17.557 1.00 116.05 241 GLU A N 1
ATOM 1895 C CA . GLU A 1 244 ? -19.289 12.191 18.280 1.00 119.40 241 GLU A CA 1
ATOM 1896 C C . GLU A 1 244 ? -18.770 10.761 18.278 1.00 120.10 241 GLU A C 1
ATOM 1897 O O . GLU A 1 244 ? -19.442 9.855 18.778 1.00 120.81 241 GLU A O 1
ATOM 1903 N N . LEU A 1 245 ? -17.568 10.563 17.743 1.00 122.63 242 LEU A N 1
ATOM 1904 C CA . LEU A 1 245 ? -16.953 9.245 17.783 1.00 123.86 242 LEU A CA 1
ATOM 1905 C C . LEU A 1 245 ? -16.757 8.774 19.226 1.00 128.27 242 LEU A C 1
ATOM 1906 O O . LEU A 1 245 ? -16.993 7.603 19.549 1.00 125.70 242 LEU A O 1
ATOM 1911 N N . LYS A 1 246 ? -16.337 9.683 20.115 1.00 132.88 243 LYS A N 1
ATOM 1912 C CA . LYS A 1 246 ? -16.093 9.312 21.508 1.00 128.99 243 LYS A CA 1
ATOM 1913 C C . LYS A 1 246 ? -17.399 8.932 22.213 1.00 125.97 243 LYS A C 1
ATOM 1914 O O . LYS A 1 246 ? -17.530 7.814 22.723 1.00 126.32 243 LYS A O 1
ATOM 1920 N N . SER A 1 247 ? -18.401 9.826 22.196 1.00 128.55 244 SER A N 1
ATOM 1921 C CA . SER A 1 247 ? -19.691 9.529 22.828 1.00 126.25 244 SER A CA 1
ATOM 1922 C C . SER A 1 247 ? -20.248 8.205 22.329 1.00 125.13 244 SER A C 1
ATOM 1923 O O . SER A 1 247 ? -20.783 7.407 23.106 1.00 129.18 244 SER A O 1
ATOM 1926 N N . LEU A 1 248 ? -20.116 7.956 21.032 1.00 124.24 245 LEU A N 1
ATOM 1927 C CA . LEU A 1 248 ? -20.507 6.674 20.466 1.00 126.39 245 LEU A CA 1
ATOM 1928 C C . LEU A 1 248 ? -19.791 5.511 21.141 1.00 126.44 245 LEU A C 1
ATOM 1929 O O . LEU A 1 248 ? -20.356 4.416 21.283 1.00 124.56 245 LEU A O 1
ATOM 1934 N N . SER A 1 249 ? -18.543 5.715 21.553 1.00 125.88 246 SER A N 1
ATOM 1935 C CA . SER A 1 249 ? -17.801 4.581 22.079 1.00 130.12 246 SER A CA 1
ATOM 1936 C C . SER A 1 249 ? -18.248 4.242 23.508 1.00 132.87 246 SER A C 1
ATOM 1937 O O . SER A 1 249 ? -18.362 3.058 23.849 1.00 134.36 246 SER A O 1
ATOM 1940 N N . LYS A 1 250 ? -18.543 5.252 24.351 1.00 129.69 247 LYS A N 1
ATOM 1941 C CA . LYS A 1 250 ? -18.943 4.954 25.731 1.00 126.79 247 LYS A CA 1
ATOM 1942 C C . LYS A 1 250 ? -20.215 4.115 25.773 1.00 132.18 247 LYS A C 1
ATOM 1943 O O . LYS A 1 250 ? -20.246 3.065 26.427 1.00 137.48 247 LYS A O 1
ATOM 1949 N N . GLU A 1 251 ? -21.283 4.554 25.080 1.00 129.49 248 GLU A N 1
ATOM 1950 C CA . GLU A 1 251 ? -22.542 3.788 25.074 1.00 126.64 248 GLU A CA 1
ATOM 1951 C C . GLU A 1 251 ? -22.388 2.430 24.408 1.00 122.54 248 GLU A C 1
ATOM 1952 O O . GLU A 1 251 ? -23.332 1.639 24.401 1.00 119.58 248 GLU A O 1
ATOM 1958 N N . LEU A 1 252 ? -21.176 2.228 23.872 1.00 126.14 249 LEU A N 1
ATOM 1959 C CA . LEU A 1 252 ? -20.771 1.055 23.056 1.00 129.02 249 LEU A CA 1
ATOM 1960 C C . LEU A 1 252 ? -19.557 0.336 23.658 1.00 127.16 249 LEU A C 1
ATOM 1961 O O . LEU A 1 252 ? -19.290 -0.794 23.246 1.00 128.34 249 LEU A O 1
ATOM 1966 N N . ALA A 1 253 ? -18.840 0.967 24.591 1.00 128.33 250 ALA A N 1
ATOM 1967 C CA . ALA A 1 253 ? -17.724 0.345 25.291 1.00 133.28 250 ALA A CA 1
ATOM 1968 C C . ALA A 1 253 ? -18.244 -0.709 26.254 1.00 134.17 250 ALA A C 1
ATOM 1969 O O . ALA A 1 253 ? -19.403 -0.692 26.672 1.00 132.19 250 ALA A O 1
ATOM 1971 N N . GLY A 1 254 ? -17.366 -1.632 26.616 1.00 135.39 251 GLY A N 1
ATOM 1972 C CA . GLY A 1 254 ? -17.850 -2.796 27.309 1.00 136.45 251 GLY A CA 1
ATOM 1973 C C . GLY A 1 254 ? -18.667 -3.706 26.427 1.00 138.04 251 GLY A C 1
ATOM 1974 O O . GLY A 1 254 ? -19.632 -4.322 26.894 1.00 139.18 251 GLY A O 1
ATOM 1975 N N . VAL A 1 255 ? -18.297 -3.767 25.147 1.00 142.42 252 VAL A N 1
ATOM 1976 C CA . VAL A 1 255 ? -18.831 -4.737 24.144 1.00 142.87 252 VAL A CA 1
ATOM 1977 C C . VAL A 1 255 ? -17.569 -5.564 23.936 1.00 145.00 252 VAL A C 1
ATOM 1978 O O . VAL A 1 255 ? -17.419 -6.606 24.585 1.00 144.21 252 VAL A O 1
ATOM 1982 N N . SER A 1 256 ? -16.690 -5.068 23.066 1.00 147.69 253 SER A N 1
ATOM 1983 C CA . SER A 1 256 ? -15.313 -5.495 23.143 1.00 151.73 253 SER A CA 1
ATOM 1984 C C . SER A 1 256 ? -14.720 -4.788 24.346 1.00 150.96 253 SER A C 1
ATOM 1985 O O . SER A 1 256 ? -15.114 -3.662 24.680 1.00 149.83 253 SER A O 1
ATOM 1988 N N . GLU A 1 257 ? -13.821 -5.480 25.034 1.00 151.30 254 GLU A N 1
ATOM 1989 C CA . GLU A 1 257 ? -13.198 -4.880 26.198 1.00 152.76 254 GLU A CA 1
ATOM 1990 C C . GLU A 1 257 ? -12.528 -3.573 25.800 1.00 154.43 254 GLU A C 1
ATOM 1991 O O . GLU A 1 257 ? -12.675 -2.547 26.479 1.00 149.18 254 GLU A O 1
ATOM 1997 N N . VAL A 1 258 ? -11.879 -3.570 24.644 1.00 156.87 255 VAL A N 1
ATOM 1998 C CA . VAL A 1 258 ? -11.265 -2.359 24.127 1.00 159.53 255 VAL A CA 1
ATOM 1999 C C . VAL A 1 258 ? -12.360 -1.441 23.597 1.00 159.18 255 VAL A C 1
ATOM 2000 O O . VAL A 1 258 ? -13.428 -1.887 23.152 1.00 155.09 255 VAL A O 1
ATOM 2004 N N . SER A 1 259 ? -12.105 -0.139 23.668 1.00 162.80 256 SER A N 1
ATOM 2005 C CA . SER A 1 259 ? -13.053 0.839 23.174 1.00 156.22 256 SER A CA 1
ATOM 2006 C C . SER A 1 259 ? -13.206 0.699 21.665 1.00 152.17 256 SER A C 1
ATOM 2007 O O . SER A 1 259 ? -12.483 -0.047 21.005 1.00 153.78 256 SER A O 1
ATOM 2010 N N . PHE A 1 260 ? -14.162 1.445 21.118 1.00 150.49 257 PHE A N 1
ATOM 2011 C CA . PHE A 1 260 ? -14.420 1.405 19.682 1.00 151.65 257 PHE A CA 1
ATOM 2012 C C . PHE A 1 260 ? -13.517 2.366 18.904 1.00 154.05 257 PHE A C 1
ATOM 2013 O O . PHE A 1 260 ? -13.108 2.051 17.780 1.00 154.13 257 PHE A O 1
ATOM 2021 N N . THR A 1 261 ? -13.236 3.561 19.450 1.00 151.76 258 THR A N 1
ATOM 2022 C CA . THR A 1 261 ? -12.364 4.508 18.751 1.00 151.89 258 THR A CA 1
ATOM 2023 C C . THR A 1 261 ? -10.952 3.955 18.617 1.00 159.02 258 THR A C 1
ATOM 2024 O O . THR A 1 261 ? -10.313 4.113 17.569 1.00 158.03 258 THR A O 1
ATOM 2028 N N . GLU A 1 262 ? -10.450 3.304 19.670 1.00 163.92 259 GLU A N 1
ATOM 2029 C CA . GLU A 1 262 ? -9.192 2.574 19.557 1.00 166.44 259 GLU A CA 1
ATOM 2030 C C . GLU A 1 262 ? -9.303 1.457 18.522 1.00 167.94 259 GLU A C 1
ATOM 2031 O O . GLU A 1 262 ? -8.376 1.236 17.734 1.00 169.80 259 GLU A O 1
ATOM 2037 N N . PHE A 1 263 ? -10.449 0.764 18.489 1.00 163.91 260 PHE A N 1
ATOM 2038 C CA . PHE A 1 263 ? -10.665 -0.328 17.542 1.00 162.52 260 PHE A CA 1
ATOM 2039 C C . PHE A 1 263 ? -10.695 0.163 16.088 1.00 161.82 260 PHE A C 1
ATOM 2040 O O . PHE A 1 263 ? -10.536 -0.648 15.169 1.00 160.87 260 PHE A O 1
ATOM 2048 N N . ALA A 1 264 ? -10.895 1.466 15.848 1.00 162.93 261 ALA A N 1
ATOM 2049 C CA . ALA A 1 264 ? -10.826 2.031 14.500 1.00 164.05 261 ALA A CA 1
ATOM 2050 C C . ALA A 1 264 ? -9.554 2.830 14.249 1.00 161.74 261 ALA A C 1
ATOM 2051 O O . ALA A 1 264 ? -9.275 3.180 13.098 1.00 157.27 261 ALA A O 1
ATOM 2053 N N . ALA A 1 265 ? -8.795 3.140 15.298 1.00 163.23 262 ALA A N 1
ATOM 2054 C CA . ALA A 1 265 ? -7.539 3.868 15.180 1.00 169.50 262 ALA A CA 1
ATOM 2055 C C . ALA A 1 265 ? -6.330 2.939 15.104 1.00 169.63 262 ALA A C 1
ATOM 2056 O O . ALA A 1 265 ? -5.351 3.263 14.419 1.00 169.77 262 ALA A O 1
ATOM 2058 N N . GLU A 1 266 ? -6.355 1.805 15.818 1.00 168.09 263 GLU A N 1
ATOM 2059 C CA . GLU A 1 266 ? -5.282 0.820 15.678 1.00 169.64 263 GLU A CA 1
ATOM 2060 C C . GLU A 1 266 ? -5.471 -0.015 14.412 1.00 166.06 263 GLU A C 1
ATOM 2061 O O . GLU A 1 266 ? -4.487 -0.444 13.798 1.00 169.14 263 GLU A O 1
ATOM 2067 N N . LYS A 1 267 ? -6.728 -0.278 14.028 1.00 161.72 264 LYS A N 1
ATOM 2068 C CA . LYS A 1 267 ? -7.065 -0.646 12.653 1.00 165.59 264 LYS A CA 1
ATOM 2069 C C . LYS A 1 267 ? -6.996 0.549 11.714 1.00 166.74 264 LYS A C 1
ATOM 2070 O O . LYS A 1 267 ? -7.124 0.377 10.494 1.00 166.28 264 LYS A O 1
ATOM 2076 N N . GLY A 1 268 ? -6.849 1.752 12.264 1.00 164.61 265 GLY A N 1
ATOM 2077 C CA . GLY A 1 268 ? -6.553 2.927 11.476 1.00 163.22 265 GLY A CA 1
ATOM 2078 C C . GLY A 1 268 ? -7.656 3.330 10.541 1.00 166.66 265 GLY A C 1
ATOM 2079 O O . GLY A 1 268 ? -7.383 3.921 9.492 1.00 169.47 265 GLY A O 1
ATOM 2080 N N . TYR A 1 269 ? -8.900 3.013 10.879 1.00 168.28 266 TYR A N 1
ATOM 2081 C CA . TYR A 1 269 ? -9.998 3.331 9.981 1.00 169.39 266 TYR A CA 1
ATOM 2082 C C . TYR A 1 269 ? -10.198 4.839 9.955 1.00 168.43 266 TYR A C 1
ATOM 2083 O O . TYR A 1 269 ? -10.291 5.490 11.002 1.00 168.51 266 TYR A O 1
ATOM 2092 N N . GLU A 1 270 ? -10.242 5.392 8.752 1.00 165.02 267 GLU A N 1
ATOM 2093 C CA . GLU A 1 270 ? -10.076 6.822 8.560 1.00 164.12 267 GLU A CA 1
ATOM 2094 C C . GLU A 1 270 ? -11.364 7.593 8.833 1.00 158.53 267 GLU A C 1
ATOM 2095 O O . GLU A 1 270 ? -11.777 8.430 8.023 1.00 156.14 267 GLU A O 1
ATOM 2101 N N . LEU A 1 271 ? -11.991 7.345 9.980 1.00 152.59 268 LEU A N 1
ATOM 2102 C CA . LEU A 1 271 ? -13.159 8.104 10.407 1.00 145.00 268 LEU A CA 1
ATOM 2103 C C . LEU A 1 271 ? -12.757 9.134 11.448 1.00 148.83 268 LEU A C 1
ATOM 2104 O O . LEU A 1 271 ? -12.084 8.814 12.437 1.00 151.13 268 LEU A O 1
ATOM 2109 N N . GLU A 1 272 ? -13.140 10.379 11.205 1.00 143.86 269 GLU A N 1
ATOM 2110 C CA . GLU A 1 272 ? -12.672 11.434 12.080 1.00 143.08 269 GLU A CA 1
ATOM 2111 C C . GLU A 1 272 ? -13.449 11.408 13.386 1.00 135.71 269 GLU A C 1
ATOM 2112 O O . GLU A 1 272 ? -14.236 10.500 13.657 1.00 134.13 269 GLU A O 1
ATOM 2118 N N . GLU A 1 273 ? -13.200 12.422 14.208 1.00 135.86 270 GLU A N 1
ATOM 2119 C CA . GLU A 1 273 ? -13.859 12.522 15.502 1.00 132.82 270 GLU A CA 1
ATOM 2120 C C . GLU A 1 273 ? -15.365 12.742 15.365 1.00 127.55 270 GLU A C 1
ATOM 2121 O O . GLU A 1 273 ? -16.152 12.065 16.033 1.00 127.01 270 GLU A O 1
ATOM 2127 N N . SER A 1 274 ? -15.790 13.649 14.488 1.00 120.31 271 SER A N 1
ATOM 2128 C CA . SER A 1 274 ? -17.203 13.962 14.305 1.00 113.10 271 SER A CA 1
ATOM 2129 C C . SER A 1 274 ? -17.590 13.790 12.857 1.00 115.65 271 SER A C 1
ATOM 2130 O O . SER A 1 274 ? -16.759 13.944 11.963 1.00 124.15 271 SER A O 1
ATOM 2133 N N . PHE A 1 275 ? -18.869 13.542 12.631 1.00 114.58 272 PHE A N 1
ATOM 2134 C CA . PHE A 1 275 ? -19.431 13.615 11.287 1.00 108.03 272 PHE A CA 1
ATOM 2135 C C . PHE A 1 275 ? -20.951 13.624 11.380 1.00 105.82 272 PHE A C 1
ATOM 2136 O O . PHE A 1 275 ? -21.518 13.048 12.313 1.00 109.85 272 PHE A O 1
ATOM 2144 N N . PRO A 1 276 ? -21.638 14.284 10.458 1.00 103.17 273 PRO A N 1
ATOM 2145 C CA . PRO A 1 276 ? -23.100 14.168 10.386 1.00 107.04 273 PRO A CA 1
ATOM 2146 C C . PRO A 1 276 ? -23.601 12.746 10.114 1.00 110.34 273 PRO A C 1
ATOM 2147 O O . PRO A 1 276 ? -22.880 11.830 9.703 1.00 111.37 273 PRO A O 1
ATOM 2151 N N . ALA A 1 277 ? -24.906 12.597 10.333 1.00 111.37 274 ALA A N 1
ATOM 2152 C CA . ALA A 1 277 ? -25.611 11.322 10.371 1.00 115.41 274 ALA A CA 1
ATOM 2153 C C . ALA A 1 277 ? -26.470 11.238 9.114 1.00 120.20 274 ALA A C 1
ATOM 2154 O O . ALA A 1 277 ? -27.526 11.874 9.038 1.00 124.63 274 ALA A O 1
ATOM 2156 N N . ASP A 1 278 ? -26.027 10.446 8.137 1.00 128.23 275 ASP A N 1
ATOM 2157 C CA . ASP A 1 278 ? -26.749 10.291 6.872 1.00 130.20 275 ASP A CA 1
ATOM 2158 C C . ASP A 1 278 ? -27.917 9.334 7.092 1.00 130.49 275 ASP A C 1
ATOM 2159 O O . ASP A 1 278 ? -27.710 8.143 7.342 1.00 131.33 275 ASP A O 1
ATOM 2164 N N . ARG A 1 279 ? -29.148 9.843 7.003 1.00 127.82 276 ARG A N 1
ATOM 2165 C CA . ARG A 1 279 ? -30.291 9.023 7.391 1.00 126.52 276 ARG A CA 1
ATOM 2166 C C . ARG A 1 279 ? -30.464 7.828 6.461 1.00 127.27 276 ARG A C 1
ATOM 2167 O O . ARG A 1 279 ? -30.837 6.742 6.913 1.00 126.16 276 ARG A O 1
ATOM 2175 N N . SER A 1 280 ? -30.200 8.001 5.160 1.00 130.78 277 SER A N 1
ATOM 2176 C CA . SER A 1 280 ? -30.348 6.881 4.230 1.00 135.27 277 SER A CA 1
ATOM 2177 C C . SER A 1 280 ? -29.386 5.753 4.586 1.00 132.46 277 SER A C 1
ATOM 2178 O O . SER A 1 280 ? -29.750 4.571 4.536 1.00 133.99 277 SER A O 1
ATOM 2181 N N . THR A 1 281 ? -28.157 6.098 4.969 1.00 129.22 278 THR A N 1
ATOM 2182 C CA . THR A 1 281 ? -27.196 5.071 5.352 1.00 130.73 278 THR A CA 1
ATOM 2183 C C . THR A 1 281 ? -27.556 4.439 6.691 1.00 126.22 278 THR A C 1
ATOM 2184 O O . THR A 1 281 ? -27.298 3.249 6.903 1.00 126.41 278 THR A O 1
ATOM 2188 N N . LEU A 1 282 ? -28.152 5.207 7.599 1.00 124.37 279 LEU A N 1
ATOM 2189 C CA . LEU A 1 282 ? -28.294 4.749 8.972 1.00 125.53 279 LEU A CA 1
ATOM 2190 C C . LEU A 1 282 ? -29.589 3.986 9.251 1.00 128.36 279 LEU A C 1
ATOM 2191 O O . LEU A 1 282 ? -29.765 3.483 10.370 1.00 126.67 279 LEU A O 1
ATOM 2196 N N . ARG A 1 283 ? -30.505 3.886 8.287 1.00 130.32 280 ARG A N 1
ATOM 2197 C CA . ARG A 1 283 ? -31.664 3.034 8.518 1.00 125.76 280 ARG A CA 1
ATOM 2198 C C . ARG A 1 283 ? -31.306 1.562 8.410 1.00 128.35 280 ARG A C 1
ATOM 2199 O O . ARG A 1 283 ? -31.851 0.749 9.162 1.00 127.41 280 ARG A O 1
ATOM 2207 N N . GLN A 1 284 ? -30.366 1.211 7.516 1.00 130.46 281 GLN A N 1
ATOM 2208 C CA . GLN A 1 284 ? -29.975 -0.184 7.295 1.00 131.42 281 GLN A CA 1
ATOM 2209 C C . GLN A 1 284 ? -29.621 -0.916 8.586 1.00 131.01 281 GLN A C 1
ATOM 2210 O O . GLN A 1 284 ? -29.598 -2.154 8.604 1.00 129.80 281 GLN A O 1
ATOM 2216 N N . LEU A 1 285 ? -29.336 -0.182 9.661 1.00 128.26 282 LEU A N 1
ATOM 2217 C CA . LEU A 1 285 ? -29.183 -0.809 10.965 1.00 125.26 282 LEU A CA 1
ATOM 2218 C C . LEU A 1 285 ? -30.442 -1.574 11.333 1.00 124.64 282 LEU A C 1
ATOM 2219 O O . LEU A 1 285 ? -30.395 -2.777 11.625 1.00 124.90 282 LEU A O 1
ATOM 2224 N N . THR A 1 286 ? -31.595 -0.887 11.258 1.00 123.40 283 THR A N 1
ATOM 2225 C CA . THR A 1 286 ? -32.883 -1.402 11.708 1.00 124.24 283 THR A CA 1
ATOM 2226 C C . THR A 1 286 ? -34.021 -1.349 10.692 1.00 125.22 283 THR A C 1
ATOM 2227 O O . THR A 1 286 ? -35.100 -1.863 10.999 1.00 126.79 283 THR A O 1
ATOM 2231 N N . LYS A 1 287 ? -33.857 -0.733 9.525 1.00 126.45 284 LYS A N 1
ATOM 2232 C CA . LYS A 1 287 ? -34.977 -0.650 8.589 1.00 125.55 284 LYS A CA 1
ATOM 2233 C C . LYS A 1 287 ? -34.436 -0.924 7.190 1.00 128.35 284 LYS A C 1
ATOM 2234 O O . LYS A 1 287 ? -33.289 -0.578 6.896 1.00 131.28 284 LYS A O 1
ATOM 2240 N N . PHE A 1 288 ? -35.223 -1.574 6.335 1.00 129.13 285 PHE A N 1
ATOM 2241 C CA . PHE A 1 288 ? -34.716 -1.976 5.025 1.00 130.26 285 PHE A CA 1
ATOM 2242 C C . PHE A 1 288 ? -35.574 -1.367 3.911 1.00 128.56 285 PHE A C 1
ATOM 2243 O O . PHE A 1 288 ? -36.516 -0.615 4.163 1.00 125.29 285 PHE A O 1
ATOM 2251 N N . ALA A 1 289 ? -35.200 -1.673 2.667 1.00 127.47 286 ALA A N 1
ATOM 2252 C CA . ALA A 1 289 ? -35.892 -1.205 1.468 1.00 125.99 286 ALA A CA 1
ATOM 2253 C C . ALA A 1 289 ? -35.258 -1.866 0.257 1.00 120.91 286 ALA A C 1
ATOM 2254 O O . ALA A 1 289 ? -34.253 -2.567 0.367 1.00 120.07 286 ALA A O 1
ATOM 2256 N N . GLY A 1 290 ? -35.859 -1.631 -0.900 1.00 122.91 287 GLY A N 1
ATOM 2257 C CA . GLY A 1 290 ? -35.327 -2.168 -2.137 1.00 127.68 287 GLY A CA 1
ATOM 2258 C C . GLY A 1 290 ? -36.097 -1.645 -3.325 1.00 128.07 287 GLY A C 1
ATOM 2259 O O . GLY A 1 290 ? -37.247 -1.218 -3.198 1.00 128.40 287 GLY A O 1
ATOM 2260 N N . SER A 1 291 ? -35.453 -1.706 -4.491 1.00 128.75 288 SER A N 1
ATOM 2261 C CA . SER A 1 291 ? -36.016 -1.105 -5.700 1.00 130.08 288 SER A CA 1
ATOM 2262 C C . SER A 1 291 ? -35.643 -1.967 -6.897 1.00 134.45 288 SER A C 1
ATOM 2263 O O . SER A 1 291 ? -34.467 -2.041 -7.265 1.00 136.85 288 SER A O 1
ATOM 2266 N N . GLY A 1 292 ? -36.624 -2.628 -7.500 1.00 131.27 289 GLY A N 1
ATOM 2267 C CA . GLY A 1 292 ? -36.360 -3.340 -8.739 1.00 132.11 289 GLY A CA 1
ATOM 2268 C C . GLY A 1 292 ? -37.618 -3.866 -9.398 1.00 133.75 289 GLY A C 1
ATOM 2269 O O . GLY A 1 292 ? -38.429 -4.517 -8.739 1.00 136.68 289 GLY A O 1
ATOM 2270 N N . GLY A 1 293 ? -37.793 -3.603 -10.691 1.00 130.49 290 GLY A N 1
ATOM 2271 C CA . GLY A 1 293 ? -38.988 -4.048 -11.390 1.00 126.33 290 GLY A CA 1
ATOM 2272 C C . GLY A 1 293 ? -40.279 -3.407 -10.917 1.00 132.60 290 GLY A C 1
ATOM 2273 O O . GLY A 1 293 ? -41.324 -4.066 -10.928 1.00 136.47 290 GLY A O 1
ATOM 2274 N N . GLY A 1 294 ? -40.246 -2.125 -10.522 1.00 132.13 291 GLY A N 1
ATOM 2275 C CA . GLY A 1 294 ? -41.404 -1.432 -9.984 1.00 132.81 291 GLY A CA 1
ATOM 2276 C C . GLY A 1 294 ? -41.740 -1.792 -8.553 1.00 135.82 291 GLY A C 1
ATOM 2277 O O . GLY A 1 294 ? -42.481 -1.044 -7.886 1.00 134.93 291 GLY A O 1
ATOM 2278 N N . LEU A 1 295 ? -41.195 -2.907 -8.071 1.00 134.17 292 LEU A N 1
ATOM 2279 C CA . LEU A 1 295 ? -41.403 -3.423 -6.729 1.00 131.37 292 LEU A CA 1
ATOM 2280 C C . LEU A 1 295 ? -40.491 -2.733 -5.727 1.00 127.46 292 LEU A C 1
ATOM 2281 O O . LEU A 1 295 ? -39.274 -2.625 -5.927 1.00 125.76 292 LEU A O 1
ATOM 2286 N N . THR A 1 296 ? -41.085 -2.299 -4.629 1.00 124.71 293 THR A N 1
ATOM 2287 C CA . THR A 1 296 ? -40.345 -1.649 -3.570 1.00 126.96 293 THR A CA 1
ATOM 2288 C C . THR A 1 296 ? -40.895 -2.084 -2.235 1.00 120.51 293 THR A C 1
ATOM 2289 O O . THR A 1 296 ? -42.111 -2.096 -2.022 1.00 118.74 293 THR A O 1
ATOM 2293 N N . ILE A 1 297 ? -39.983 -2.430 -1.345 1.00 117.39 294 ILE A N 1
ATOM 2294 C CA . ILE A 1 297 ? -40.336 -2.926 -0.039 1.00 120.37 294 ILE A CA 1
ATOM 2295 C C . ILE A 1 297 ? -39.674 -1.995 0.964 1.00 121.11 294 ILE A C 1
ATOM 2296 O O . ILE A 1 297 ? -38.887 -1.120 0.598 1.00 122.58 294 ILE A O 1
ATOM 2301 N N . ASN A 1 298 ? -40.037 -2.170 2.234 1.00 120.45 295 ASN A N 1
ATOM 2302 C CA . ASN A 1 298 ? -39.364 -1.574 3.385 1.00 122.52 295 ASN A CA 1
ATOM 2303 C C . ASN A 1 298 ? -39.972 -2.148 4.651 1.00 123.93 295 ASN A C 1
ATOM 2304 O O . ASN A 1 298 ? -41.183 -2.368 4.712 1.00 121.59 295 ASN A O 1
ATOM 2309 N N . PHE A 1 299 ? -39.135 -2.366 5.663 1.00 125.11 296 PHE A N 1
ATOM 2310 C CA . PHE A 1 299 ? -39.604 -3.060 6.859 1.00 126.11 296 PHE A CA 1
ATOM 2311 C C . PHE A 1 299 ? -38.559 -3.013 7.961 1.00 128.70 296 PHE A C 1
ATOM 2312 O O . PHE A 1 299 ? -37.356 -2.872 7.705 1.00 127.24 296 PHE A O 1
ATOM 2320 N N . ASP A 1 300 ? -39.043 -3.240 9.190 1.00 131.54 297 ASP A N 1
ATOM 2321 C CA . ASP A 1 300 ? -38.191 -3.307 10.372 1.00 130.91 297 ASP A CA 1
ATOM 2322 C C . ASP A 1 300 ? -37.422 -4.621 10.432 1.00 130.08 297 ASP A C 1
ATOM 2323 O O . ASP A 1 300 ? -38.000 -5.706 10.336 1.00 126.79 297 ASP A O 1
ATOM 2328 N N . ALA A 1 301 ? -36.122 -4.518 10.694 1.00 132.05 298 ALA A N 1
ATOM 2329 C CA . ALA A 1 301 ? -35.242 -5.669 10.574 1.00 130.25 298 ALA A CA 1
ATOM 2330 C C . ALA A 1 301 ? -35.459 -6.721 11.650 1.00 127.02 298 ALA A C 1
ATOM 2331 O O . ALA A 1 301 ? -34.821 -7.776 11.577 1.00 125.69 298 ALA A O 1
ATOM 2333 N N . MET A 1 302 ? -36.286 -6.463 12.664 1.00 129.99 299 MET A N 1
ATOM 2334 C CA . MET A 1 302 ? -36.559 -7.517 13.644 1.00 135.91 299 MET A CA 1
ATOM 2335 C C . MET A 1 302 ? -37.586 -8.524 13.145 1.00 131.97 299 MET A C 1
ATOM 2336 O O . MET A 1 302 ? -37.992 -9.410 13.910 1.00 128.72 299 MET A O 1
ATOM 2341 N N . LEU A 1 303 ? -38.036 -8.374 11.901 1.00 130.54 300 LEU A N 1
ATOM 2342 C CA . LEU A 1 303 ? -38.778 -9.402 11.186 1.00 127.86 300 LEU A CA 1
ATOM 2343 C C . LEU A 1 303 ? -37.873 -10.529 10.679 1.00 123.78 300 LEU A C 1
ATOM 2344 O O . LEU A 1 303 ? -38.396 -11.560 10.251 1.00 120.96 300 LEU A O 1
ATOM 2349 N N . LEU A 1 304 ? -36.544 -10.381 10.758 1.00 125.54 301 LEU A N 1
ATOM 2350 C CA . LEU A 1 304 ? -35.618 -11.461 10.408 1.00 127.64 301 LEU A CA 1
ATOM 2351 C C . LEU A 1 304 ? -35.935 -12.744 11.167 1.00 126.42 301 LEU A C 1
ATOM 2352 O O . LEU A 1 304 ? -35.783 -12.808 12.391 1.00 130.25 301 LEU A O 1
ATOM 2357 N N . GLY A 1 305 ? -36.375 -13.767 10.444 1.00 118.26 302 GLY A N 1
ATOM 2358 C CA . GLY A 1 305 ? -36.616 -15.052 11.036 1.00 117.43 302 GLY A CA 1
ATOM 2359 C C . GLY A 1 305 ? -37.952 -15.218 11.719 1.00 117.85 302 GLY A C 1
ATOM 2360 O O . GLY A 1 305 ? -38.299 -16.353 12.072 1.00 121.23 302 GLY A O 1
ATOM 2361 N N . GLU A 1 306 ? -38.731 -14.141 11.875 1.00 117.45 303 GLU A N 1
ATOM 2362 C CA . GLU A 1 306 ? -39.994 -14.133 12.620 1.00 122.89 303 GLU A CA 1
ATOM 2363 C C . GLU A 1 306 ? -41.234 -14.019 11.738 1.00 118.17 303 GLU A C 1
ATOM 2364 O O . GLU A 1 306 ? -42.190 -14.791 11.898 1.00 117.28 303 GLU A O 1
ATOM 2370 N N . ARG A 1 307 ? -41.273 -13.053 10.828 1.00 117.10 304 ARG A N 1
ATOM 2371 C CA . ARG A 1 307 ? -42.301 -13.023 9.804 1.00 113.65 304 ARG A CA 1
ATOM 2372 C C . ARG A 1 307 ? -41.729 -13.350 8.439 1.00 111.58 304 ARG A C 1
ATOM 2373 O O . ARG A 1 307 ? -42.195 -14.288 7.790 1.00 113.38 304 ARG A O 1
ATOM 2381 N N . ILE A 1 308 ? -40.680 -12.641 8.027 1.00 110.74 305 ILE A N 1
ATOM 2382 C CA . ILE A 1 308 ? -40.254 -12.562 6.634 1.00 106.24 305 ILE A CA 1
ATOM 2383 C C . ILE A 1 308 ? -38.915 -13.262 6.452 1.00 105.57 305 ILE A C 1
ATOM 2384 O O . ILE A 1 308 ? -37.918 -12.877 7.064 1.00 108.32 305 ILE A O 1
ATOM 2389 N N . PHE A 1 309 ? -38.876 -14.216 5.533 1.00 106.94 306 PHE A N 1
ATOM 2390 C CA . PHE A 1 309 ? -37.806 -15.197 5.395 1.00 108.45 306 PHE A CA 1
ATOM 2391 C C . PHE A 1 309 ? -37.185 -15.088 3.996 1.00 114.19 306 PHE A C 1
ATOM 2392 O O . PHE A 1 309 ? -37.865 -14.730 3.022 1.00 115.62 306 PHE A O 1
ATOM 2400 N N . TRP A 1 310 ? -35.912 -15.488 3.860 1.00 117.09 307 TRP A N 1
ATOM 2401 C CA . TRP A 1 310 ? -35.255 -15.462 2.554 1.00 117.79 307 TRP A CA 1
ATOM 2402 C C . TRP A 1 310 ? -34.320 -16.648 2.408 1.00 118.72 307 TRP A C 1
ATOM 2403 O O . TRP A 1 310 ? -33.534 -16.936 3.310 1.00 124.74 307 TRP A O 1
ATOM 2414 N N . ASP A 1 311 ? -34.401 -17.321 1.264 1.00 120.64 308 ASP A N 1
ATOM 2415 C CA . ASP A 1 311 ? -33.499 -18.417 0.952 1.00 121.73 308 ASP A CA 1
ATOM 2416 C C . ASP A 1 311 ? -32.523 -17.913 -0.088 1.00 121.11 308 ASP A C 1
ATOM 2417 O O . ASP A 1 311 ? -32.919 -17.702 -1.239 1.00 126.74 308 ASP A O 1
ATOM 2422 N N . PRO A 1 312 ? -31.254 -17.723 0.261 1.00 122.58 309 PRO A N 1
ATOM 2423 C CA . PRO A 1 312 ? -30.358 -16.944 -0.604 1.00 125.12 309 PRO A CA 1
ATOM 2424 C C . PRO A 1 312 ? -29.980 -17.666 -1.882 1.00 126.47 309 PRO A C 1
ATOM 2425 O O . PRO A 1 312 ? -29.699 -17.010 -2.902 1.00 127.58 309 PRO A O 1
ATOM 2429 N N . ALA A 1 313 ? -29.930 -18.998 -1.854 1.00 121.33 310 ALA A N 1
ATOM 2430 C CA . ALA A 1 313 ? -29.569 -19.705 -3.071 1.00 123.22 310 ALA A CA 1
ATOM 2431 C C . ALA A 1 313 ? -30.509 -19.295 -4.185 1.00 127.41 310 ALA A C 1
ATOM 2432 O O . ALA A 1 313 ? -30.085 -18.704 -5.183 1.00 133.36 310 ALA A O 1
ATOM 2434 N N . THR A 1 314 ? -31.814 -19.446 -3.943 1.00 124.95 311 THR A N 1
ATOM 2435 C CA . THR A 1 314 ? -32.874 -19.186 -4.913 1.00 123.32 311 THR A CA 1
ATOM 2436 C C . THR A 1 314 ? -33.306 -17.712 -4.967 1.00 119.11 311 THR A C 1
ATOM 2437 O O . THR A 1 314 ? -34.134 -17.357 -5.812 1.00 120.82 311 THR A O 1
ATOM 2441 N N . ASP A 1 315 ? -32.718 -16.849 -4.132 1.00 119.04 312 ASP A N 1
ATOM 2442 C CA . ASP A 1 315 ? -33.107 -15.441 -3.982 1.00 118.52 312 ASP A CA 1
ATOM 2443 C C . ASP A 1 315 ? -34.621 -15.290 -3.935 1.00 115.75 312 ASP A C 1
ATOM 2444 O O . ASP A 1 315 ? -35.226 -14.528 -4.697 1.00 116.88 312 ASP A O 1
ATOM 2449 N N . THR A 1 316 ? -35.224 -16.029 -3.016 1.00 113.32 313 THR A N 1
ATOM 2450 C CA . THR A 1 316 ? -36.666 -16.122 -2.849 1.00 110.43 313 THR A CA 1
ATOM 2451 C C . THR A 1 316 ? -37.081 -15.553 -1.517 1.00 111.36 313 THR A C 1
ATOM 2452 O O . THR A 1 316 ? -36.580 -15.984 -0.477 1.00 117.48 313 THR A O 1
ATOM 2456 N N . LEU A 1 317 ? -38.073 -14.684 -1.539 1.00 108.94 314 LEU A N 1
ATOM 2457 C CA . LEU A 1 317 ? -38.465 -13.940 -0.351 1.00 109.66 314 LEU A CA 1
ATOM 2458 C C . LEU A 1 317 ? -39.828 -14.418 0.158 1.00 107.30 314 LEU A C 1
ATOM 2459 O O . LEU A 1 317 ? -40.827 -14.319 -0.567 1.00 108.23 314 LEU A O 1
ATOM 2464 N N . THR A 1 318 ? -39.884 -14.906 1.399 1.00 104.25 315 THR A N 1
ATOM 2465 C CA . THR A 1 318 ? -41.091 -15.529 1.925 1.00 104.21 315 THR A CA 1
ATOM 2466 C C . THR A 1 318 ? -41.710 -14.679 3.022 1.00 103.62 315 THR A C 1
ATOM 2467 O O . THR A 1 318 ? -41.035 -14.306 3.980 1.00 108.08 315 THR A O 1
ATOM 2471 N N . ILE A 1 319 ? -43.006 -14.412 2.922 1.00 103.17 316 ILE A N 1
ATOM 2472 C CA . ILE A 1 319 ? -43.659 -13.504 3.865 1.00 103.49 316 ILE A CA 1
ATOM 2473 C C . ILE A 1 319 ? -44.945 -14.125 4.398 1.00 110.78 316 ILE A C 1
ATOM 2474 O O . ILE A 1 319 ? -45.786 -14.600 3.617 1.00 110.52 316 ILE A O 1
ATOM 2479 N N . LYS A 1 320 ? -45.121 -14.067 5.728 1.00 110.17 317 LYS A N 1
ATOM 2480 C CA . LYS A 1 320 ? -46.280 -14.628 6.412 1.00 105.79 317 LYS A CA 1
ATOM 2481 C C . LYS A 1 320 ? -47.066 -13.503 7.080 1.00 114.05 317 LYS A C 1
ATOM 2482 O O . LYS A 1 320 ? -46.494 -12.692 7.819 1.00 117.22 317 LYS A O 1
ATOM 2488 N N . GLY A 1 321 ? -48.376 -13.444 6.811 1.00 113.91 318 GLY A N 1
ATOM 2489 C CA . GLY A 1 321 ? -49.213 -12.423 7.421 1.00 119.28 318 GLY A CA 1
ATOM 2490 C C . GLY A 1 321 ? -49.090 -11.048 6.792 1.00 119.08 318 GLY A C 1
ATOM 2491 O O . GLY A 1 321 ? -48.501 -10.156 7.395 1.00 122.72 318 GLY A O 1
ATOM 2492 N N . THR A 1 322 ? -49.586 -10.873 5.572 1.00 118.21 319 THR A N 1
ATOM 2493 C CA . THR A 1 322 ? -49.643 -9.591 4.859 1.00 118.56 319 THR A CA 1
ATOM 2494 C C . THR A 1 322 ? -50.288 -8.484 5.697 1.00 125.18 319 THR A C 1
ATOM 2495 O O . THR A 1 322 ? -51.149 -8.789 6.539 1.00 133.56 319 THR A O 1
ATOM 2499 N N . PRO A 1 323 ? -49.916 -7.209 5.519 1.00 121.22 320 PRO A N 1
ATOM 2500 C CA . PRO A 1 323 ? -50.612 -6.134 6.233 1.00 127.02 320 PRO A CA 1
ATOM 2501 C C . PRO A 1 323 ? -52.096 -6.171 5.941 1.00 131.41 320 PRO A C 1
ATOM 2502 O O . PRO A 1 323 ? -52.493 -6.271 4.774 1.00 130.31 320 PRO A O 1
ATOM 2506 N N . PRO A 1 324 ? -52.952 -6.050 6.960 1.00 137.75 321 PRO A N 1
ATOM 2507 C CA . PRO A 1 324 ? -54.392 -6.008 6.663 1.00 136.74 321 PRO A CA 1
ATOM 2508 C C . PRO A 1 324 ? -54.762 -4.909 5.662 1.00 135.54 321 PRO A C 1
ATOM 2509 O O . PRO A 1 324 ? -55.732 -5.087 4.916 1.00 131.70 321 PRO A O 1
ATOM 2513 N N . ASN A 1 325 ? -53.989 -3.816 5.567 1.00 131.28 322 ASN A N 1
ATOM 2514 C CA . ASN A 1 325 ? -54.256 -2.815 4.536 1.00 131.57 322 ASN A CA 1
ATOM 2515 C C . ASN A 1 325 ? -54.184 -3.439 3.145 1.00 134.16 322 ASN A C 1
ATOM 2516 O O . ASN A 1 325 ? -55.172 -3.450 2.402 1.00 135.95 322 ASN A O 1
ATOM 2521 N N . LEU A 1 326 ? -53.020 -3.999 2.794 1.00 134.21 323 LEU A N 1
ATOM 2522 C CA . LEU A 1 326 ? -52.865 -4.737 1.537 1.00 134.24 323 LEU A CA 1
ATOM 2523 C C . LEU A 1 326 ? -53.730 -5.995 1.506 1.00 133.88 323 LEU A C 1
ATOM 2524 O O . LEU A 1 326 ? -54.258 -6.362 0.453 1.00 128.33 323 LEU A O 1
ATOM 2529 N N . ARG A 1 327 ? -53.844 -6.695 2.640 1.00 137.13 324 ARG A N 1
ATOM 2530 C CA . ARG A 1 327 ? -54.657 -7.904 2.694 1.00 133.46 324 ARG A CA 1
ATOM 2531 C C . ARG A 1 327 ? -56.063 -7.630 2.207 1.00 139.91 324 ARG A C 1
ATOM 2532 O O . ARG A 1 327 ? -56.690 -8.496 1.594 1.00 140.87 324 ARG A O 1
ATOM 2540 N N . ASP A 1 328 ? -56.594 -6.437 2.509 1.00 143.84 325 ASP A N 1
ATOM 2541 C CA . ASP A 1 328 ? -57.885 -6.028 1.952 1.00 148.29 325 ASP A CA 1
ATOM 2542 C C . ASP A 1 328 ? -57.818 -5.797 0.449 1.00 145.50 325 ASP A C 1
ATOM 2543 O O . ASP A 1 328 ? -58.816 -5.996 -0.253 1.00 147.71 325 ASP A O 1
ATOM 2548 N N . GLN A 1 329 ? -56.674 -5.351 -0.059 1.00 140.88 326 GLN A N 1
ATOM 2549 C CA . GLN A 1 329 ? -56.561 -5.175 -1.496 1.00 137.85 326 GLN A CA 1
ATOM 2550 C C . GLN A 1 329 ? -56.603 -6.515 -2.228 1.00 139.78 326 GLN A C 1
ATOM 2551 O O . GLN A 1 329 ? -57.368 -6.676 -3.187 1.00 144.80 326 GLN A O 1
ATOM 2557 N N . LEU A 1 330 ? -55.850 -7.513 -1.756 1.00 136.55 327 LEU A N 1
ATOM 2558 C CA . LEU A 1 330 ? -55.777 -8.756 -2.518 1.00 133.66 327 LEU A CA 1
ATOM 2559 C C . LEU A 1 330 ? -57.055 -9.562 -2.449 1.00 135.09 327 LEU A C 1
ATOM 2560 O O . LEU A 1 330 ? -57.205 -10.514 -3.223 1.00 138.52 327 LEU A O 1
ATOM 2565 N N . GLN A 1 331 ? -57.966 -9.232 -1.543 1.00 135.74 328 GLN A N 1
ATOM 2566 C CA . GLN A 1 331 ? -59.191 -10.008 -1.531 1.00 145.94 328 GLN A CA 1
ATOM 2567 C C . GLN A 1 331 ? -59.996 -9.702 -2.788 1.00 152.33 328 GLN A C 1
ATOM 2568 O O . GLN A 1 331 ? -60.940 -10.435 -3.108 1.00 151.72 328 GLN A O 1
ATOM 2574 N N . ARG A 1 332 ? -59.609 -8.616 -3.463 1.00 148.31 329 ARG A N 1
ATOM 2575 C CA . ARG A 1 332 ? -60.373 -8.037 -4.602 1.00 152.50 329 ARG A CA 1
ATOM 2576 C C . ARG A 1 332 ? -59.991 -8.604 -5.982 1.00 154.00 329 ARG A C 1
ATOM 2577 O O . ARG A 1 332 ? -60.863 -8.591 -6.866 1.00 163.58 329 ARG A O 1
ATOM 2585 N N . ARG A 1 333 ? -58.756 -9.082 -6.156 1.00 153.28 330 ARG A N 1
ATOM 2586 C CA . ARG A 1 333 ? -58.255 -9.607 -7.416 1.00 145.80 330 ARG A CA 1
ATOM 2587 C C . ARG A 1 333 ? -58.462 -11.095 -7.631 1.00 144.97 330 ARG A C 1
ATOM 2588 O O . ARG A 1 333 ? -58.310 -11.567 -8.765 1.00 149.20 330 ARG A O 1
ATOM 2596 N N . THR A 1 334 ? -58.779 -11.833 -6.584 1.00 141.22 331 THR A N 1
ATOM 2597 C CA . THR A 1 334 ? -58.770 -13.287 -6.637 1.00 141.83 331 THR A CA 1
ATOM 2598 C C . THR A 1 334 ? -60.076 -13.920 -6.186 1.00 152.89 331 THR A C 1
ATOM 2599 O O . THR A 1 334 ? -60.570 -14.827 -6.862 1.00 154.66 331 THR A O 1
ATOM 2603 N N . SER A 1 335 ? -60.592 -13.433 -5.050 1.00 159.84 332 SER A N 1
ATOM 2604 C CA . SER A 1 335 ? -61.886 -13.897 -4.484 1.00 166.95 332 SER A CA 1
ATOM 2605 C C . SER A 1 335 ? -62.955 -13.653 -5.548 1.00 174.69 332 SER A C 1
ATOM 2606 O O . SER A 1 335 ? -63.647 -14.614 -5.938 1.00 179.74 332 SER A O 1
ATOM 2609 N N . GLY A 1 336 ? -63.061 -12.399 -5.995 1.00 177.58 333 GLY A N 1
ATOM 2610 C CA . GLY A 1 336 ? -63.990 -12.034 -7.077 1.00 184.05 333 GLY A CA 1
ATOM 2611 C C . GLY A 1 336 ? -63.277 -12.175 -8.410 1.00 185.78 333 GLY A C 1
ATOM 2612 O O . GLY A 1 336 ? -63.023 -11.135 -9.053 1.00 187.84 333 GLY A O 1
ATOM 2613 N N . GLY A 1 337 ? -62.925 -13.413 -8.785 1.00 183.12 334 GLY A N 1
ATOM 2614 C CA . GLY A 1 337 ? -61.781 -13.660 -9.684 1.00 176.20 334 GLY A CA 1
ATOM 2615 C C . GLY A 1 337 ? -61.709 -15.084 -10.216 1.00 173.29 334 GLY A C 1
ATOM 2616 O O . GLY A 1 337 ? -60.877 -15.856 -9.700 1.00 172.29 334 GLY A O 1
ATOM 2617 N N . ASN A 1 338 ? -62.539 -15.398 -11.219 1.00 172.21 335 ASN A N 1
ATOM 2618 C CA . ASN A 1 338 ? -62.581 -16.703 -11.938 1.00 171.38 335 ASN A CA 1
ATOM 2619 C C . ASN A 1 338 ? -63.579 -16.591 -13.096 1.00 173.65 335 ASN A C 1
ATOM 2620 O O . ASN A 1 338 ? -63.686 -17.534 -13.885 1.00 174.40 335 ASN A O 1
#

Solvent-accessible surface area: 20611 Å² total; per-residue (Å²): 136,73,43,102,24,62,58,0,0,59,3,55,5,87,35,208,99,47,120,55,4,54,56,70,65,21,140,71,44,58,130,72,66,141,95,6,56,100,32,0,42,53,17,18,168,36,4,47,84,59,138,44,19,11,1,52,24,47,99,82,3,138,17,2,94,55,11,134,88,23,82,115,70,120,32,83,13,26,47,8,0,79,61,3,0,12,69,5,61,93,26,36,28,110,74,83,178,15,117,17,8,47,1,7,5,0,15,0,122,65,122,78,44,26,31,13,3,24,0,25,4,47,34,88,64,45,128,128,95,42,151,123,168,84,105,67,124,43,116,102,50,14,61,108,136,17,30,64,13,8,21,20,31,3,46,90,24,85,95,58,96,140,17,29,79,8,1,12,2,5,47,13,180,144,31,146,143,42,3,60,19,9,30,99,10,15,23,14,55,114,34,9,67,25,35,52,22,0,183,30,0,31,122,0,3,55,46,1,4,67,98,36,149,72,71,141,36,92,87,27,76,12,59,57,75,1,61,52,36,0,34,134,31,72,143,51,66,101,49,0,93,4,143,48,4,9,180,123,4,48,72,43,14,169,80,33,1,32,105,25,2,71,169,94,42,79,165,19,73,91,35,0,36,16,41,160,62,10,6,67,104,5,19,85,78,67,32,110,52,91,87,108,93,57,90,50,86,12,108,44,138,46,136,86,21,72,140,73,86,96,90,110,67,89,64,75,116,50,49,64,84,120,73,116,72,93,96,87,155,203,96,91,71,45,214

Organism: Escherichia coli (strain K12) (NCBI:txid83333)

Radius of gyration: 25.87 Å; Cα contacts (8 Å, |Δi|>4): 492; chains: 1; bounding box: 62×72×49 Å

B-factor: mean 131.02, std 16.46, range [95.78, 187.84]

GO terms:
  GO:0043590 bacterial nucleoid (C, IDA)
  GO:0003690 double-stranded DNA binding (F, IDA)
  GO:0003727 single-stranded RNA binding (F, IDA)
  GO:0042802 identical protein binding (F, IDA)
  GO:0005515 protein binding (F, IPI)

Foldseek 3Di:
DQKFWDFKAKWKFADDDFLRRDTGQDPDGDDPDPVVVVLVVLVVVQVLQADKFWWFADPPFVLVVVVVVVVVVDADPSSSVVVLRVVLSVLCSVPRPDHIFMWMWTFIAGDNWTKTKIFTWDKDKDWDDDDDPPTHIDIDTRRNDGQLIWMFRPPCVVVPVPDTGRTMHGADPVDSVSVVSVCVSGHTDRDDDQCVQLLLPVVLLVVLCVVLVDDDVVSLVLLVLLLVVQVVCSVVSHWDFPVVNFVSVDPSPVDTSVCVCVVVDPPHDGTHHDDVVSSCVSFKDWDDDPNDMDMDGPVCDVPAWYADVVVRDIDGDDPDVVVVVVVCPDPVVHD